Protein AF-C0VGB1-F1 (afdb_monomer)

Radius of gyration: 18.54 Å; Cα contacts (8 Å, |Δi|>4): 291; chains: 1; bounding box: 52×33×52 Å

Nearest PDB structures (foldseek):
  7cyg-assembly2_B  TM=8.388E-01  e=1.982E-08  Yersinia frederiksenii
  3zuy-assembly1_A  TM=8.859E-01  e=5.786E-08  Neisseria meningitidis
  6lgv-assembly1_A  TM=8.644E-01  e=5.292E-08  Yersinia frederiksenii
  8xcd-assembly1_A  TM=6.226E-01  e=3.365E-06  Macaca fascicularis
  7pqg-assembly1_A  TM=7.691E-01  e=1.497E-04  Homo sapiens

Sequence (264 aa):
MEGMLHWKMHALVFAFTFLIFPVLGLMAKPVLEPLLGQQLYWGFLFMCFLPSTVQSSIAFTSMAKGNVAGAVCSASFSNIIGMFITPILVSFFILGQSQHGFDPTKSIIQITLLLLVPFILGQILRPYIFPYMVKVPSIVKAFDQGSILMVVYGAFSSAVVAGLWQQVSGITLLYLIIACSVLLTIVMLLAFYVPKWFGFNRADQVTIFFCSSKKTLASGVPMAQILFIGQPLGMIVLPIMIFHQIQLMVCGVIANRWSKSTQE

Secondary structure (DSSP, 8-state):
-GGGTTHHHHHHHHHIIIIIHHHHHHHTHHHHHHHH-HHHHHHHHHHHHS---SHHHHHHHHHTT--HHHHHHHHHHHHHHHHHHHHHHHHHHTGGGS-S---HHHHHHHHIIIIIHHHHHHHHHHHHHHHHHTT-HHHHHHHHHHHHHHHHHHHHHHHHHTTHHHHS-HHHHHHHHHHHHHHHHHHHHHHHHHHHHTT--HHHHHHHHHHHT---HHHHHHHHHHHTTTS-HHHHHHHHHHHHHHHHHHHHHHHHHHHHTT--

Structure (mmCIF, N/CA/C/O backbone):
data_AF-C0VGB1-F1
#
_entry.id   AF-C0VGB1-F1
#
loop_
_atom_site.group_PDB
_atom_site.id
_atom_site.type_symbol
_atom_site.label_atom_id
_atom_site.label_alt_id
_atom_site.label_comp_id
_atom_site.label_asym_id
_atom_site.label_entity_id
_atom_site.label_seq_id
_atom_site.pdbx_PDB_ins_code
_atom_site.Cartn_x
_atom_site.Cartn_y
_atom_site.Cartn_z
_atom_site.occupancy
_atom_site.B_iso_or_equiv
_atom_site.auth_seq_id
_atom_site.auth_comp_id
_atom_site.auth_asym_id
_atom_site.auth_atom_id
_atom_site.pdbx_PDB_model_num
ATOM 1 N N . MET A 1 1 ? -5.860 -7.856 24.951 1.00 36.25 1 MET A N 1
ATOM 2 C CA . MET A 1 1 ? -6.110 -9.112 24.205 1.00 36.25 1 MET A CA 1
ATOM 3 C C . MET A 1 1 ? -7.237 -8.993 23.167 1.00 36.25 1 MET A C 1
ATOM 5 O O . MET A 1 1 ? -7.494 -9.963 22.473 1.00 36.25 1 MET A O 1
ATOM 9 N N . GLU A 1 2 ? -7.836 -7.814 22.954 1.00 43.56 2 GLU A N 1
ATOM 10 C CA . GLU A 1 2 ? -8.921 -7.603 21.970 1.00 43.56 2 GLU A CA 1
ATOM 11 C C . GLU A 1 2 ? -8.457 -7.554 20.499 1.00 43.56 2 GLU A C 1
ATOM 13 O O . GLU A 1 2 ? -9.222 -7.873 19.596 1.00 43.56 2 GLU A O 1
ATOM 18 N N . GLY A 1 3 ? -7.182 -7.246 20.229 1.00 43.53 3 GLY A N 1
ATOM 19 C CA . GLY A 1 3 ? -6.643 -7.192 18.860 1.00 43.53 3 GLY A CA 1
ATOM 20 C C . GLY A 1 3 ? -6.457 -8.555 18.176 1.00 43.53 3 GLY A C 1
ATOM 21 O O . GLY A 1 3 ? -6.461 -8.621 16.954 1.00 43.53 3 GLY A O 1
ATOM 22 N N . MET A 1 4 ? -6.336 -9.655 18.932 1.00 46.28 4 MET A N 1
ATOM 23 C CA . MET A 1 4 ? -6.268 -11.012 18.357 1.00 46.28 4 MET A CA 1
ATOM 24 C C . MET A 1 4 ? -7.659 -11.624 18.108 1.00 46.28 4 MET A C 1
ATOM 26 O O . MET A 1 4 ? -7.775 -12.613 17.387 1.00 46.28 4 MET A O 1
ATOM 30 N N . LEU A 1 5 ? -8.722 -11.032 18.669 1.00 52.75 5 LEU A N 1
ATOM 31 C CA . LEU A 1 5 ? -10.097 -11.544 18.583 1.00 52.75 5 LEU A CA 1
ATOM 32 C C . LEU A 1 5 ? -10.738 -11.348 17.194 1.00 52.75 5 LEU A C 1
ATOM 34 O O . LEU A 1 5 ? -11.677 -12.061 16.855 1.00 52.75 5 LEU A O 1
ATOM 38 N N . HIS A 1 6 ? -10.180 -10.480 16.340 1.00 67.94 6 HIS A N 1
ATOM 39 C CA . HIS A 1 6 ? -10.657 -10.24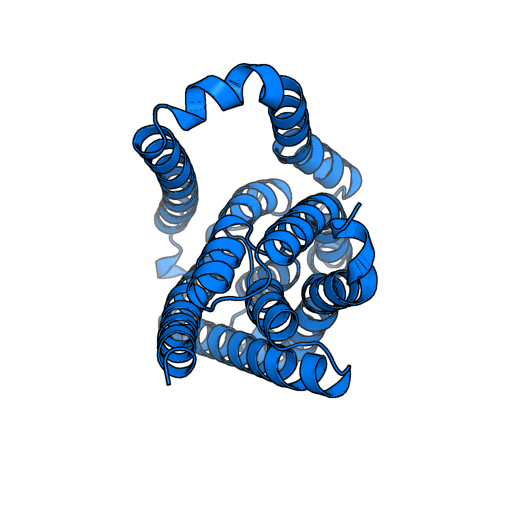5 14.968 1.00 67.94 6 HIS A CA 1
ATOM 40 C C . HIS A 1 6 ? -9.686 -10.784 13.904 1.00 67.94 6 HIS A C 1
ATOM 42 O O . HIS A 1 6 ? -9.522 -10.195 12.835 1.00 67.94 6 HIS A O 1
ATOM 48 N N . TRP A 1 7 ? -9.043 -11.929 14.158 1.00 80.19 7 TRP A N 1
ATOM 49 C CA . TRP A 1 7 ? -8.110 -12.554 13.208 1.00 80.19 7 TRP A CA 1
ATOM 50 C C . TRP A 1 7 ? -8.713 -12.749 11.805 1.00 80.19 7 TRP A C 1
ATOM 52 O O . TRP A 1 7 ? -8.004 -12.583 10.818 1.00 80.19 7 TRP A O 1
ATOM 62 N N . LYS A 1 8 ? -10.026 -13.007 11.699 1.00 85.81 8 LYS A N 1
ATOM 63 C CA . LYS A 1 8 ? -10.742 -13.102 10.413 1.00 85.81 8 LYS A CA 1
ATOM 64 C C . LYS A 1 8 ? -10.719 -11.785 9.633 1.00 85.81 8 LYS A C 1
ATOM 66 O O . LYS A 1 8 ? -10.529 -11.791 8.422 1.00 85.81 8 LYS A O 1
ATOM 71 N N . MET A 1 9 ? -10.890 -10.658 10.327 1.00 88.69 9 MET A N 1
ATOM 72 C CA . MET A 1 9 ? -10.838 -9.321 9.730 1.00 88.69 9 MET A CA 1
ATOM 73 C C . MET A 1 9 ? -9.422 -9.027 9.227 1.00 88.69 9 MET A C 1
ATOM 75 O O . MET A 1 9 ? -9.242 -8.616 8.083 1.00 88.69 9 MET A O 1
ATOM 79 N N . HIS A 1 10 ? -8.416 -9.293 10.066 1.00 89.12 10 HIS A N 1
ATOM 80 C CA . HIS A 1 10 ? -7.013 -9.130 9.696 1.00 89.12 10 HIS A CA 1
ATOM 81 C C . HIS A 1 10 ? -6.657 -10.002 8.492 1.00 89.12 10 HIS A C 1
ATOM 83 O O . HIS A 1 10 ? -6.158 -9.479 7.501 1.00 89.12 10 HIS A O 1
ATOM 89 N N . ALA A 1 11 ? -6.979 -11.297 8.536 1.00 90.38 11 ALA A N 1
ATOM 90 C CA . ALA A 1 11 ? -6.738 -12.238 7.447 1.00 90.38 11 ALA A CA 1
ATOM 91 C C . ALA A 1 11 ? -7.378 -11.774 6.133 1.00 90.38 11 ALA A C 1
ATOM 93 O O . ALA A 1 11 ? -6.747 -11.866 5.082 1.00 90.38 11 ALA A O 1
ATOM 94 N N . LEU A 1 12 ? -8.588 -11.209 6.188 1.00 92.56 12 LEU A N 1
ATOM 95 C CA . LEU A 1 12 ? -9.240 -10.669 5.003 1.00 92.56 12 LEU A CA 1
ATOM 96 C C . LEU A 1 12 ? -8.483 -9.456 4.448 1.00 92.56 12 LEU A C 1
ATOM 98 O O . LEU A 1 12 ? -8.148 -9.446 3.269 1.00 92.56 12 LEU A O 1
ATOM 102 N N . VAL A 1 13 ? -8.127 -8.476 5.286 1.00 92.69 13 VAL A N 1
ATOM 103 C CA . VAL A 1 13 ? -7.305 -7.319 4.869 1.00 92.69 13 VAL A CA 1
ATOM 104 C C . VAL A 1 13 ? -5.965 -7.768 4.268 1.00 92.69 13 VAL A C 1
ATOM 106 O O . VAL A 1 13 ? -5.500 -7.217 3.265 1.00 92.69 13 VAL A O 1
ATOM 109 N N . PHE A 1 14 ? -5.352 -8.798 4.852 1.00 92.69 14 PHE A N 1
ATOM 110 C CA . PHE A 1 14 ? -4.129 -9.418 4.350 1.00 92.69 14 PHE A CA 1
ATOM 111 C C . PHE A 1 14 ? -4.318 -10.056 2.977 1.00 92.69 14 PHE A C 1
ATOM 113 O O . PHE A 1 14 ? -3.520 -9.794 2.077 1.00 92.69 14 PHE A O 1
ATOM 120 N N . ALA A 1 15 ? -5.388 -10.830 2.794 1.00 94.31 15 ALA A N 1
ATOM 121 C CA . ALA A 1 15 ? -5.740 -11.422 1.510 1.00 94.31 15 ALA A CA 1
ATOM 122 C C . ALA A 1 15 ? -5.982 -10.338 0.454 1.00 94.31 15 ALA A C 1
ATOM 124 O O . ALA A 1 15 ? -5.482 -10.439 -0.660 1.00 94.31 15 ALA A O 1
ATOM 125 N N . PHE A 1 16 ? -6.654 -9.240 0.800 1.00 94.50 16 PHE A N 1
ATOM 126 C CA . PHE A 1 16 ? -6.775 -8.111 -0.118 1.00 94.50 16 PHE A CA 1
ATOM 127 C C . PHE A 1 16 ? -5.407 -7.563 -0.532 1.00 94.50 16 PHE A C 1
ATOM 129 O O . PHE A 1 16 ? -5.125 -7.415 -1.721 1.00 94.50 16 PHE A O 1
ATOM 136 N N . THR A 1 17 ? -4.538 -7.313 0.448 1.00 93.75 17 THR A N 1
ATOM 137 C CA . THR A 1 17 ? -3.256 -6.636 0.229 1.00 93.75 17 THR A CA 1
ATOM 138 C C . THR A 1 17 ? -2.245 -7.484 -0.544 1.00 93.75 17 THR A C 1
ATOM 140 O O . THR A 1 17 ? -1.608 -6.946 -1.446 1.00 93.75 17 THR A O 1
ATOM 143 N N . PHE A 1 18 ? -2.099 -8.770 -0.209 1.00 93.38 18 PHE A N 1
ATOM 144 C CA . PHE A 1 18 ? -1.043 -9.648 -0.739 1.00 93.38 18 PHE A CA 1
ATOM 145 C C . PHE A 1 18 ? -1.547 -10.813 -1.596 1.00 93.38 18 PHE A C 1
ATOM 147 O O . PHE A 1 18 ? -0.732 -11.596 -2.073 1.00 93.38 18 PHE A O 1
ATOM 154 N N . LEU A 1 19 ? -2.857 -10.930 -1.826 1.00 94.44 19 LEU A N 1
ATOM 155 C CA . LEU A 1 19 ? -3.408 -11.894 -2.781 1.00 94.44 19 LEU A CA 1
ATOM 156 C C . LEU A 1 19 ? -4.224 -11.188 -3.864 1.00 94.44 19 LEU A C 1
ATOM 158 O O . LEU A 1 19 ? -3.844 -11.234 -5.027 1.00 94.44 19 LEU A O 1
ATOM 162 N N . ILE A 1 20 ? -5.294 -10.477 -3.501 1.00 95.75 20 ILE A N 1
ATOM 163 C CA . ILE A 1 20 ? -6.215 -9.869 -4.475 1.00 95.75 20 ILE A CA 1
ATOM 164 C C . ILE A 1 20 ? -5.503 -8.802 -5.308 1.00 95.75 20 ILE A C 1
ATOM 166 O O . ILE A 1 20 ? -5.549 -8.868 -6.531 1.00 95.75 20 ILE A O 1
ATOM 170 N N . PHE A 1 21 ? -4.809 -7.848 -4.681 1.00 95.81 21 PHE A N 1
ATOM 171 C CA . PHE A 1 21 ? -4.052 -6.836 -5.424 1.00 95.81 21 PHE A CA 1
ATOM 172 C C . PHE A 1 21 ? -2.993 -7.449 -6.358 1.00 95.81 21 PHE A C 1
ATOM 174 O O . PHE A 1 21 ? -3.019 -7.123 -7.545 1.00 95.81 21 PHE A O 1
ATOM 181 N N . PRO A 1 22 ? -2.088 -8.331 -5.884 1.00 95.56 22 PRO A N 1
ATOM 182 C CA . PRO A 1 22 ? -1.131 -9.013 -6.753 1.00 95.56 22 PRO A CA 1
ATOM 183 C C . PRO A 1 22 ? -1.782 -9.775 -7.909 1.00 95.56 22 PRO A C 1
ATOM 185 O O . PRO A 1 22 ? -1.351 -9.622 -9.047 1.00 95.56 22 PRO A O 1
ATOM 188 N N . VAL A 1 23 ? -2.839 -10.548 -7.642 1.00 96.38 23 VAL A N 1
ATOM 189 C CA . VAL A 1 23 ? -3.552 -11.319 -8.671 1.00 96.38 23 VAL A CA 1
ATOM 190 C C . VAL A 1 23 ? -4.171 -10.391 -9.711 1.00 96.38 23 VAL A C 1
ATOM 192 O O . VAL A 1 23 ? -3.969 -10.611 -10.900 1.00 96.38 23 VAL A O 1
ATOM 195 N N . LEU A 1 24 ? -4.852 -9.319 -9.294 1.00 95.81 24 LEU A N 1
ATOM 196 C CA . LEU A 1 24 ? -5.411 -8.332 -10.222 1.00 95.81 24 LEU A CA 1
ATOM 197 C C . LEU A 1 24 ? -4.318 -7.653 -11.057 1.00 95.81 24 LEU A C 1
ATOM 199 O O . LEU A 1 24 ? -4.493 -7.482 -12.261 1.00 95.81 24 LEU A O 1
ATOM 203 N N . GLY A 1 25 ? -3.180 -7.314 -10.445 1.00 95.06 25 GLY A N 1
ATOM 204 C CA . GLY A 1 25 ? -2.029 -6.752 -11.149 1.00 95.06 25 GLY A CA 1
ATOM 205 C C . GLY A 1 25 ? -1.471 -7.696 -12.215 1.00 95.06 25 GLY A C 1
ATOM 206 O O . GLY A 1 25 ? -1.258 -7.282 -13.352 1.00 95.06 25 GLY A O 1
ATOM 207 N N . LEU A 1 26 ? -1.3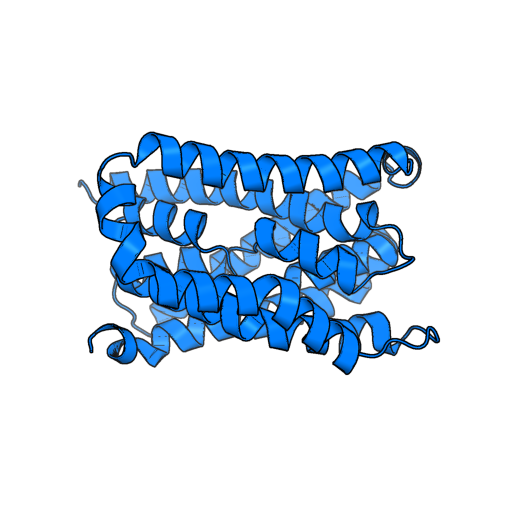02 -8.978 -11.877 1.00 94.56 26 LEU A N 1
ATOM 208 C CA . LEU A 1 26 ? -0.820 -10.009 -12.800 1.00 94.56 26 LEU A CA 1
ATOM 209 C C . LEU A 1 26 ? -1.825 -10.309 -13.919 1.00 94.56 26 LEU A C 1
ATOM 211 O O . LEU A 1 26 ? -1.432 -10.445 -15.074 1.00 94.56 26 LEU A O 1
ATOM 215 N N . MET A 1 27 ? -3.121 -10.372 -13.603 1.00 95.06 27 MET A N 1
ATOM 216 C CA . MET A 1 27 ? -4.184 -10.567 -14.597 1.00 95.06 27 MET A CA 1
ATOM 217 C C . MET A 1 27 ? -4.309 -9.382 -15.557 1.00 95.06 27 MET A C 1
ATOM 219 O O . MET A 1 27 ? -4.761 -9.557 -16.686 1.00 95.06 27 MET A O 1
ATOM 223 N N . ALA A 1 28 ? -3.892 -8.187 -15.136 1.00 93.44 28 ALA A N 1
ATOM 224 C CA . ALA A 1 28 ? -3.895 -6.998 -15.975 1.00 93.44 28 ALA A CA 1
ATOM 225 C C . ALA A 1 28 ? -2.711 -6.943 -16.962 1.00 93.44 28 ALA A C 1
ATOM 227 O O . ALA A 1 28 ? -2.759 -6.143 -17.897 1.00 93.44 28 ALA A O 1
ATOM 228 N N . LYS A 1 29 ? -1.690 -7.806 -16.816 1.00 92.94 29 LYS A N 1
ATOM 229 C CA . LYS A 1 29 ? -0.505 -7.885 -17.696 1.00 92.94 29 LYS A CA 1
ATOM 230 C C . LYS A 1 29 ? -0.808 -7.809 -19.201 1.00 92.94 29 LYS A C 1
ATOM 232 O O . LYS A 1 29 ? -0.271 -6.906 -19.838 1.00 92.94 29 LYS A O 1
ATOM 237 N N . PRO A 1 30 ? -1.660 -8.676 -19.790 1.00 92.75 30 PRO A N 1
ATOM 238 C CA . PRO A 1 30 ? -1.874 -8.703 -21.241 1.00 92.75 30 PRO A CA 1
ATOM 239 C C . PRO A 1 30 ? -2.466 -7.404 -21.800 1.00 92.75 30 PRO A C 1
ATOM 241 O O . PRO A 1 30 ? -2.332 -7.142 -22.990 1.00 92.75 30 PRO A O 1
ATOM 244 N N . VAL A 1 31 ? -3.115 -6.596 -20.958 1.00 93.94 31 VAL A N 1
ATOM 245 C CA . VAL A 1 31 ? -3.723 -5.323 -21.358 1.00 93.94 31 VAL A CA 1
ATOM 246 C C . VAL A 1 31 ? -2.798 -4.153 -21.034 1.00 93.94 31 VAL A C 1
ATOM 248 O O . VAL A 1 31 ? -2.599 -3.275 -21.865 1.00 93.94 31 VAL A O 1
ATOM 251 N N . LEU A 1 32 ? -2.216 -4.126 -19.834 1.00 93.19 32 LEU A N 1
ATOM 252 C CA . LEU A 1 32 ? -1.446 -2.982 -19.353 1.00 93.19 32 LEU A CA 1
ATOM 253 C C . LEU A 1 32 ? -0.017 -2.938 -19.884 1.00 93.19 32 LEU A C 1
ATOM 255 O O . LEU A 1 32 ? 0.487 -1.844 -20.109 1.00 93.19 32 LEU A O 1
ATOM 259 N N . GLU A 1 33 ? 0.639 -4.078 -20.100 1.00 92.50 33 GLU A N 1
ATOM 260 C CA . GLU A 1 33 ? 2.016 -4.090 -20.604 1.00 92.50 33 GLU A CA 1
ATOM 261 C C . GLU A 1 33 ? 2.124 -3.487 -22.020 1.00 92.50 33 GLU A C 1
ATOM 263 O O . GLU A 1 33 ? 2.977 -2.617 -22.208 1.00 92.50 33 GLU A O 1
ATOM 268 N N . PRO A 1 34 ? 1.234 -3.803 -22.987 1.00 92.56 34 PRO A N 1
ATOM 269 C CA . PRO A 1 34 ? 1.229 -3.131 -24.290 1.00 92.56 34 PRO A CA 1
ATOM 270 C C . PRO A 1 34 ? 0.845 -1.644 -24.235 1.00 92.56 34 PRO A C 1
ATOM 272 O O . PRO A 1 34 ? 1.325 -0.862 -25.050 1.00 92.56 34 PRO A O 1
ATOM 275 N N . LEU A 1 35 ? -0.022 -1.241 -23.296 1.00 91.69 35 LEU A N 1
ATOM 276 C CA . LEU A 1 35 ? -0.512 0.143 -23.189 1.00 91.69 35 LEU A CA 1
ATOM 277 C C . LEU A 1 35 ? 0.465 1.079 -22.467 1.00 91.69 35 LEU A C 1
ATOM 279 O O . LEU A 1 35 ? 0.567 2.258 -22.811 1.00 91.69 35 LEU A O 1
ATOM 283 N N . LEU A 1 36 ? 1.134 0.574 -21.430 1.00 91.44 36 LEU A N 1
ATOM 284 C CA . LEU A 1 36 ? 2.000 1.355 -20.547 1.00 91.44 36 LEU A CA 1
ATOM 285 C C . LEU A 1 36 ? 3.486 1.175 -20.863 1.00 91.44 36 LEU A C 1
ATOM 287 O O . LEU A 1 36 ? 4.297 2.016 -20.485 1.00 91.44 36 LEU A O 1
ATOM 291 N N . GLY A 1 37 ? 3.849 0.087 -21.538 1.00 91.19 37 GLY A N 1
ATOM 292 C CA . GLY A 1 37 ? 5.227 -0.367 -21.634 1.00 91.19 37 GLY A CA 1
ATOM 293 C C . GLY A 1 37 ? 5.679 -1.106 -20.372 1.00 91.19 37 GLY A C 1
ATOM 294 O O . GLY A 1 37 ? 5.111 -0.979 -19.282 1.00 91.19 37 GLY A O 1
ATOM 295 N N . GLN A 1 38 ? 6.745 -1.891 -20.523 1.00 89.56 38 GLN A N 1
ATOM 296 C CA . GLN A 1 38 ? 7.210 -2.835 -19.506 1.00 89.56 38 GLN A CA 1
ATOM 297 C C . GLN A 1 38 ? 7.578 -2.161 -18.174 1.00 89.56 38 GLN A C 1
ATOM 299 O O . GLN A 1 38 ? 7.189 -2.636 -17.111 1.00 89.56 38 GLN A O 1
ATOM 304 N N . GLN A 1 39 ? 8.286 -1.030 -18.215 1.00 88.69 39 GLN A N 1
ATOM 305 C CA . GLN A 1 39 ? 8.789 -0.348 -17.015 1.00 88.69 39 GLN A CA 1
ATOM 306 C C . GLN A 1 39 ? 7.661 0.264 -16.170 1.00 88.69 39 GLN A C 1
ATOM 308 O O . GLN A 1 39 ? 7.655 0.120 -14.948 1.00 88.69 39 GLN A O 1
ATOM 313 N N . LEU A 1 40 ? 6.669 0.899 -16.802 1.00 91.94 40 LEU A N 1
ATOM 314 C CA . LEU A 1 40 ? 5.494 1.414 -16.091 1.00 91.94 40 LEU A CA 1
ATOM 315 C C . LEU A 1 40 ? 4.590 0.283 -15.597 1.00 91.94 40 LEU A C 1
ATOM 317 O O . LEU A 1 40 ? 4.040 0.382 -14.499 1.00 91.94 40 LEU A O 1
ATOM 321 N N . TYR A 1 41 ? 4.472 -0.811 -16.356 1.00 94.25 41 TYR A N 1
ATOM 322 C CA . TYR A 1 41 ? 3.784 -2.010 -15.884 1.00 94.25 41 TYR A CA 1
ATOM 323 C C . TYR A 1 41 ? 4.475 -2.614 -14.649 1.00 94.25 41 TYR A C 1
ATOM 325 O O . TYR A 1 41 ? 3.795 -2.979 -13.692 1.00 94.25 41 TYR A O 1
ATOM 333 N N . TRP A 1 42 ? 5.810 -2.645 -14.596 1.00 93.06 42 TRP A N 1
ATOM 334 C CA . TRP A 1 42 ? 6.542 -3.050 -13.390 1.00 93.06 42 TRP A CA 1
ATOM 335 C C . TRP A 1 42 ? 6.250 -2.136 -12.204 1.00 93.06 42 TRP A C 1
ATOM 337 O O . TRP A 1 42 ? 6.030 -2.639 -11.105 1.00 93.06 42 TRP A O 1
ATOM 347 N N . GLY A 1 43 ? 6.174 -0.819 -12.414 1.00 94.06 43 GLY A N 1
ATOM 348 C CA . GLY A 1 43 ? 5.738 0.119 -11.377 1.00 94.06 43 GLY A CA 1
ATOM 349 C C . GLY A 1 43 ? 4.305 -0.144 -10.898 1.00 94.06 43 GLY A C 1
ATOM 350 O O . GLY A 1 43 ? 4.025 -0.120 -9.698 1.00 94.06 43 GLY A O 1
ATOM 351 N N . PHE A 1 44 ? 3.392 -0.460 -11.820 1.00 96.06 44 PHE A N 1
ATOM 352 C CA . PHE A 1 44 ? 2.003 -0.800 -11.506 1.00 96.06 44 PHE A CA 1
ATOM 353 C C . PHE A 1 44 ? 1.909 -2.104 -10.704 1.00 96.06 44 PHE A C 1
ATOM 355 O O . PHE A 1 44 ? 1.179 -2.192 -9.714 1.00 96.06 44 PHE A O 1
ATOM 362 N N . LEU A 1 45 ? 2.685 -3.116 -11.085 1.00 95.06 45 LEU A N 1
ATOM 363 C CA . LEU A 1 45 ? 2.725 -4.392 -10.385 1.00 95.06 45 LEU A CA 1
ATOM 364 C C . LEU A 1 45 ? 3.407 -4.262 -9.013 1.00 95.06 45 LEU A C 1
ATOM 366 O O . LEU A 1 45 ? 2.898 -4.779 -8.021 1.00 95.06 45 LEU A O 1
ATOM 370 N N . PHE A 1 46 ? 4.491 -3.488 -8.925 1.00 95.12 46 PHE A N 1
ATOM 371 C CA . PHE A 1 46 ? 5.145 -3.139 -7.665 1.00 95.12 46 PHE A CA 1
ATOM 372 C C . PHE A 1 46 ? 4.167 -2.469 -6.696 1.00 95.12 46 PHE A C 1
ATOM 374 O O . PHE A 1 46 ? 4.042 -2.897 -5.550 1.00 95.12 46 PHE A O 1
ATOM 381 N N . MET A 1 47 ? 3.395 -1.489 -7.170 1.00 95.81 47 MET A N 1
ATOM 382 C CA . MET A 1 47 ? 2.321 -0.863 -6.398 1.00 95.81 47 MET A CA 1
ATOM 383 C C . MET A 1 47 ? 1.309 -1.892 -5.865 1.00 95.81 47 MET A C 1
ATOM 385 O O . MET A 1 47 ? 0.874 -1.791 -4.715 1.00 95.81 47 MET A O 1
ATOM 389 N N . CYS A 1 48 ? 0.953 -2.905 -6.660 1.00 96.50 48 CYS A N 1
ATOM 390 C CA . CYS A 1 48 ? 0.062 -3.983 -6.226 1.00 96.50 48 CYS A CA 1
ATOM 391 C C . CYS A 1 48 ? 0.678 -4.858 -5.121 1.00 96.50 48 CYS A C 1
ATOM 393 O O . CYS A 1 48 ? -0.057 -5.402 -4.297 1.00 96.50 48 CYS A O 1
ATOM 395 N N . PHE A 1 49 ? 2.005 -4.970 -5.060 1.00 94.81 49 PHE A N 1
ATOM 396 C CA . PHE A 1 49 ? 2.714 -5.779 -4.064 1.00 94.81 49 PHE A CA 1
ATOM 397 C C . PHE A 1 49 ? 2.963 -5.041 -2.746 1.00 94.81 49 PHE A C 1
ATOM 399 O O . PHE A 1 49 ? 3.177 -5.686 -1.722 1.00 94.81 49 PHE A O 1
ATOM 406 N N . LEU A 1 50 ? 2.887 -3.708 -2.752 1.00 94.88 50 LEU A N 1
ATOM 407 C CA . LEU A 1 50 ? 3.118 -2.894 -1.562 1.00 94.88 50 LEU A CA 1
ATOM 408 C C . LEU A 1 50 ? 2.104 -3.171 -0.437 1.00 94.88 50 LEU A C 1
ATOM 410 O O . LEU A 1 50 ? 0.946 -3.511 -0.704 1.00 94.88 50 LEU A O 1
ATOM 414 N N . PRO A 1 51 ? 2.496 -2.964 0.832 1.00 94.19 51 PRO A N 1
ATOM 415 C CA . PRO A 1 51 ? 1.569 -3.041 1.952 1.00 94.19 51 PRO A CA 1
ATOM 416 C C . PRO A 1 51 ? 0.568 -1.872 1.983 1.00 94.19 51 PRO A C 1
ATOM 418 O O . PRO A 1 51 ? 0.601 -0.951 1.161 1.00 94.19 51 PRO A O 1
ATOM 421 N N . SER A 1 52 ? -0.348 -1.902 2.952 1.00 91.94 52 SER A N 1
ATOM 422 C CA . SER A 1 52 ? -1.332 -0.831 3.163 1.00 91.94 52 SER A CA 1
ATOM 423 C C . SER A 1 52 ? -0.739 0.387 3.888 1.00 91.94 52 SER A C 1
ATOM 425 O O . SER A 1 52 ? 0.337 0.321 4.473 1.00 91.94 52 SER A O 1
ATOM 427 N N . THR A 1 53 ? -1.427 1.531 3.884 1.00 89.00 53 THR A N 1
ATOM 428 C CA . THR A 1 53 ? -1.025 2.720 4.665 1.00 89.00 53 THR A CA 1
ATOM 429 C C . THR A 1 53 ? -1.507 2.629 6.109 1.00 89.00 53 THR A C 1
ATOM 431 O O . THR A 1 53 ? -2.665 2.282 6.336 1.00 89.00 53 THR A O 1
ATOM 434 N N . VAL A 1 54 ? -0.692 3.053 7.076 1.00 87.25 54 VAL A N 1
ATOM 435 C CA . VAL A 1 54 ? -1.114 3.146 8.486 1.00 87.25 54 VAL A CA 1
ATOM 436 C C . VAL A 1 54 ? -1.972 4.392 8.722 1.00 87.25 54 VAL A C 1
ATOM 438 O O . VAL A 1 54 ? -3.153 4.282 9.049 1.00 87.25 54 VAL A O 1
ATOM 441 N N . GLN A 1 55 ? -1.416 5.581 8.478 1.00 86.81 55 GLN A N 1
ATOM 442 C CA . GLN A 1 55 ? -2.042 6.854 8.851 1.00 86.81 55 GLN A CA 1
ATOM 443 C C . GLN A 1 55 ? -3.388 7.092 8.150 1.00 86.81 55 GLN A C 1
ATOM 445 O O . GLN A 1 55 ? -4.398 7.328 8.814 1.00 86.81 55 GLN A O 1
ATOM 450 N N . SER A 1 56 ? -3.442 6.971 6.820 1.00 88.94 56 SER A N 1
ATOM 451 C CA . SER A 1 56 ? -4.676 7.207 6.060 1.00 88.94 56 SER A CA 1
ATOM 452 C C . SER A 1 56 ? -5.758 6.164 6.356 1.00 88.94 56 SER A C 1
ATOM 454 O O . SER A 1 56 ? -6.940 6.500 6.366 1.00 88.94 56 SER A O 1
ATOM 456 N N . SER A 1 57 ? -5.391 4.904 6.617 1.00 90.94 57 SER A N 1
ATOM 457 C CA . SER A 1 57 ? -6.362 3.870 7.004 1.00 90.94 57 SER A CA 1
ATOM 458 C C . SER A 1 57 ? -7.014 4.198 8.342 1.00 90.94 57 SER A C 1
ATOM 460 O O . SER A 1 57 ? -8.237 4.157 8.443 1.00 90.94 57 SER A O 1
ATOM 462 N N . ILE A 1 58 ? -6.220 4.589 9.342 1.00 91.62 58 ILE A N 1
ATOM 463 C CA . ILE A 1 58 ? -6.713 4.974 10.670 1.00 91.62 58 ILE A CA 1
ATOM 464 C C . ILE A 1 58 ? -7.590 6.227 10.575 1.00 91.62 58 ILE A C 1
ATOM 466 O O . ILE A 1 58 ? -8.691 6.243 11.121 1.00 91.62 58 ILE A O 1
ATOM 470 N N . ALA A 1 59 ? -7.138 7.252 9.847 1.00 91.06 59 ALA A N 1
ATOM 471 C CA . ALA A 1 59 ? -7.852 8.520 9.723 1.00 91.06 59 ALA A CA 1
ATOM 472 C C . ALA A 1 59 ? -9.240 8.351 9.082 1.00 91.06 59 ALA A C 1
ATOM 474 O O . ALA A 1 59 ? -10.235 8.801 9.648 1.00 91.06 59 ALA A O 1
ATOM 475 N N . PHE A 1 60 ? -9.335 7.660 7.938 1.00 92.44 60 PHE A N 1
ATOM 476 C CA . PHE A 1 60 ? -10.627 7.453 7.274 1.00 92.44 60 PHE A CA 1
ATOM 477 C C . PHE A 1 60 ? -11.526 6.466 8.019 1.00 92.44 60 PHE A C 1
ATOM 479 O O . PHE A 1 60 ? -12.735 6.681 8.065 1.00 92.44 60 PHE A O 1
ATOM 486 N N . THR A 1 61 ? -10.955 5.435 8.653 1.00 93.38 61 THR A N 1
ATOM 487 C CA . THR A 1 61 ? -11.730 4.521 9.506 1.00 93.38 61 THR A CA 1
ATOM 488 C C . THR A 1 61 ? -12.336 5.268 10.688 1.00 93.38 61 THR A C 1
ATOM 490 O O . THR A 1 61 ? -13.522 5.115 10.955 1.00 93.38 61 THR A O 1
ATOM 493 N N . SER A 1 62 ? -11.553 6.118 11.359 1.00 91.00 62 SER A N 1
ATOM 494 C CA . SER A 1 62 ? -12.033 6.955 12.463 1.00 91.00 62 SER A CA 1
ATOM 495 C C . SER A 1 62 ? -13.138 7.911 12.006 1.00 91.00 62 SER A C 1
ATOM 497 O O . SER A 1 62 ? -14.211 7.952 12.604 1.00 91.00 62 SER A O 1
ATOM 499 N N . MET A 1 63 ? -12.936 8.602 10.877 1.00 91.38 63 MET A N 1
ATOM 500 C CA . MET A 1 63 ? -13.934 9.525 10.325 1.00 91.38 63 MET A CA 1
ATOM 501 C C . MET A 1 63 ? -15.252 8.827 9.961 1.00 91.38 63 MET A C 1
ATOM 503 O O . MET A 1 63 ? -16.322 9.399 10.153 1.00 91.38 63 MET A O 1
ATOM 507 N N . ALA A 1 64 ? -15.183 7.589 9.473 1.00 91.06 64 ALA A N 1
ATOM 508 C CA . ALA A 1 64 ? -16.344 6.772 9.134 1.00 91.06 64 ALA A CA 1
ATOM 509 C C . ALA A 1 64 ? -16.869 5.914 10.304 1.00 91.06 64 ALA A C 1
ATOM 511 O O . ALA A 1 64 ? -17.669 5.009 10.071 1.00 91.06 64 ALA A O 1
ATOM 512 N N . LYS A 1 65 ? -16.427 6.177 11.546 1.00 88.69 65 LYS A N 1
ATOM 513 C CA . LYS A 1 65 ? -16.847 5.475 12.775 1.00 88.69 65 LYS A CA 1
ATOM 514 C C . LYS A 1 65 ? -16.634 3.947 12.734 1.00 88.69 65 LYS A C 1
ATOM 516 O O . LYS A 1 65 ? -17.430 3.182 13.273 1.00 88.69 65 LYS A O 1
ATOM 521 N N . GLY A 1 66 ? -15.570 3.493 12.072 1.00 89.62 66 GLY A N 1
ATOM 522 C CA . GLY A 1 66 ? -15.173 2.085 12.028 1.00 89.62 66 GLY A CA 1
ATOM 523 C C . GLY A 1 66 ? -14.353 1.637 13.242 1.00 89.62 66 GLY A C 1
ATOM 524 O O . GLY A 1 66 ? -14.050 2.415 14.148 1.00 89.62 66 GLY A O 1
ATOM 525 N N . ASN A 1 67 ? -13.935 0.372 13.240 1.00 91.94 67 ASN A N 1
ATOM 526 C CA . ASN A 1 67 ? -13.068 -0.197 14.271 1.00 91.94 67 ASN A CA 1
ATOM 527 C C . ASN A 1 67 ? -11.620 0.315 14.118 1.00 91.94 67 ASN A C 1
ATOM 529 O O . ASN A 1 67 ? -10.803 -0.265 13.393 1.00 91.94 67 ASN A O 1
ATOM 533 N N . VAL A 1 68 ? -11.302 1.420 14.800 1.00 91.44 68 VAL A N 1
ATOM 534 C CA . VAL A 1 68 ? -9.988 2.087 14.738 1.00 91.44 68 VAL A CA 1
ATOM 535 C C . VAL A 1 68 ? -8.869 1.196 15.280 1.00 91.44 68 VAL A C 1
ATOM 537 O O . VAL A 1 68 ? -7.802 1.127 14.673 1.00 91.44 68 VAL A O 1
ATOM 540 N N . ALA A 1 69 ? -9.108 0.467 16.374 1.00 89.44 69 ALA A N 1
ATOM 541 C CA . ALA A 1 69 ? -8.125 -0.459 16.938 1.00 89.44 69 ALA A CA 1
ATOM 542 C C . ALA A 1 69 ? -7.772 -1.569 15.932 1.00 89.44 69 ALA A C 1
ATOM 544 O O . ALA A 1 69 ? -6.596 -1.853 15.687 1.00 89.44 69 ALA A O 1
ATOM 545 N N . GLY A 1 70 ? -8.792 -2.120 15.269 1.00 88.62 70 GLY A N 1
ATOM 546 C CA . GLY A 1 70 ? -8.638 -3.071 14.176 1.00 88.62 70 GLY A CA 1
ATOM 547 C C . GLY A 1 70 ? -7.870 -2.494 12.984 1.00 88.62 70 GLY A C 1
ATOM 548 O O . GLY A 1 70 ? -7.036 -3.193 12.402 1.00 88.62 70 GLY A O 1
ATOM 549 N N . ALA A 1 71 ? -8.082 -1.220 12.643 1.00 90.19 71 ALA A N 1
ATOM 550 C CA . ALA A 1 71 ? -7.357 -0.551 11.562 1.00 90.19 71 ALA A CA 1
ATOM 551 C C . ALA A 1 71 ? -5.865 -0.382 11.880 1.00 90.19 71 ALA A C 1
ATOM 553 O O . ALA A 1 71 ? -5.022 -0.706 11.043 1.00 90.19 71 ALA A O 1
A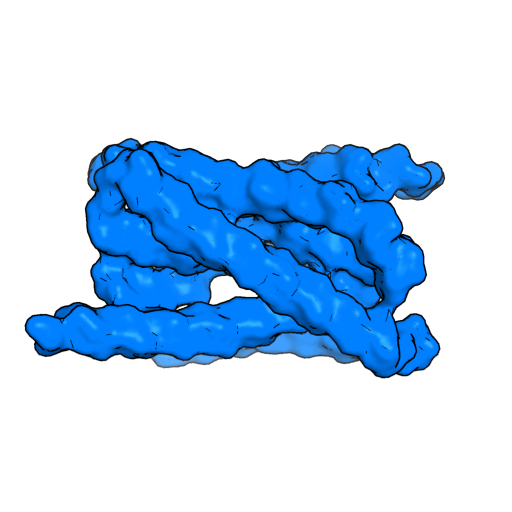TOM 554 N N . VAL A 1 72 ? -5.538 0.071 13.098 1.00 90.62 72 VAL A N 1
ATOM 555 C CA . VAL A 1 72 ? -4.151 0.217 13.578 1.00 90.62 72 VAL A CA 1
ATOM 556 C C . VAL A 1 72 ? -3.428 -1.126 13.510 1.00 90.62 72 VAL A C 1
ATOM 558 O O . VAL A 1 72 ? -2.338 -1.219 12.945 1.00 90.62 72 VAL A O 1
ATOM 561 N N . CYS A 1 73 ? -4.060 -2.166 14.052 1.00 89.88 73 CYS A N 1
ATOM 562 C CA . CYS A 1 73 ? -3.528 -3.520 14.098 1.00 89.88 73 CYS A CA 1
ATOM 563 C C . CYS A 1 73 ? -3.299 -4.077 12.679 1.00 89.88 73 CYS A C 1
ATOM 565 O O . CYS A 1 73 ? -2.173 -4.429 12.325 1.00 89.88 73 CYS A O 1
ATOM 567 N N . SER A 1 74 ? -4.331 -4.049 11.822 1.00 90.31 74 SER A N 1
ATOM 568 C CA . SER A 1 74 ? -4.255 -4.567 10.446 1.00 90.31 74 SER A CA 1
ATOM 569 C C . SER A 1 74 ? -3.189 -3.857 9.620 1.00 90.31 74 SER A C 1
ATOM 571 O O . SER A 1 74 ? -2.394 -4.503 8.942 1.00 90.31 74 SER A O 1
ATOM 573 N N . ALA A 1 75 ? -3.165 -2.522 9.664 1.00 89.88 75 ALA A N 1
ATOM 574 C CA . ALA A 1 75 ? -2.234 -1.745 8.861 1.00 89.88 75 ALA A CA 1
ATOM 575 C C . ALA A 1 75 ? -0.786 -1.923 9.339 1.00 89.88 75 ALA A C 1
ATOM 577 O O . ALA A 1 75 ? 0.116 -2.033 8.509 1.00 89.88 75 ALA A O 1
ATOM 578 N N . SER A 1 76 ? -0.557 -2.004 10.653 1.00 89.75 76 SER A N 1
ATOM 579 C CA . SER A 1 76 ? 0.785 -2.230 11.206 1.00 89.75 76 SER A CA 1
ATOM 580 C C . SER A 1 76 ? 1.307 -3.615 10.838 1.00 89.75 76 SER A C 1
ATOM 582 O O . SER A 1 76 ? 2.406 -3.731 10.298 1.00 89.75 76 SER A O 1
ATOM 584 N N . PHE A 1 77 ? 0.494 -4.657 11.043 1.00 89.75 77 PHE A N 1
ATOM 585 C CA . PHE A 1 77 ? 0.867 -6.011 10.647 1.00 89.75 77 PHE A CA 1
ATOM 586 C C . PHE A 1 77 ? 1.097 -6.107 9.134 1.00 89.75 77 PHE A C 1
ATOM 588 O O . PHE A 1 77 ? 2.080 -6.711 8.711 1.00 89.75 77 PHE A O 1
ATOM 595 N N . SER A 1 78 ? 0.244 -5.478 8.315 1.00 90.88 78 SER A N 1
ATOM 596 C CA . SER A 1 78 ? 0.414 -5.429 6.858 1.00 90.88 78 SER A CA 1
ATOM 597 C C . SER A 1 78 ? 1.757 -4.819 6.462 1.00 90.88 78 SER A C 1
ATOM 599 O O . SER A 1 78 ? 2.441 -5.387 5.619 1.00 90.88 78 SER A O 1
ATOM 601 N N . ASN A 1 79 ? 2.183 -3.723 7.098 1.00 90.44 79 ASN A N 1
ATOM 602 C CA . ASN A 1 79 ? 3.485 -3.112 6.817 1.00 90.44 79 ASN A CA 1
ATOM 603 C C . ASN A 1 79 ? 4.654 -4.006 7.235 1.00 90.44 79 ASN A C 1
ATOM 605 O O . ASN A 1 79 ? 5.594 -4.158 6.459 1.00 90.44 79 ASN A O 1
ATOM 609 N N . ILE A 1 80 ? 4.582 -4.624 8.418 1.00 89.31 80 ILE A N 1
ATOM 610 C CA . ILE A 1 80 ? 5.644 -5.510 8.911 1.00 89.31 80 ILE A CA 1
ATOM 611 C C . ILE A 1 80 ? 5.821 -6.710 7.987 1.00 89.31 80 ILE A C 1
ATOM 613 O O . ILE A 1 80 ? 6.918 -6.963 7.500 1.00 89.31 80 ILE A O 1
ATOM 617 N N . ILE A 1 81 ? 4.731 -7.415 7.695 1.00 90.25 81 ILE A N 1
ATOM 618 C CA . ILE A 1 81 ? 4.750 -8.576 6.803 1.00 90.25 81 ILE A CA 1
ATOM 619 C C . ILE A 1 81 ? 5.114 -8.150 5.373 1.00 90.25 81 ILE A C 1
ATOM 621 O O . ILE A 1 81 ? 5.884 -8.828 4.694 1.00 90.25 81 ILE A O 1
ATOM 625 N N . GLY A 1 82 ? 4.628 -6.991 4.927 1.00 89.06 82 GLY A N 1
ATOM 626 C CA . GLY A 1 82 ? 4.911 -6.444 3.604 1.00 89.06 82 GLY A CA 1
ATOM 627 C C . GLY A 1 82 ? 6.382 -6.148 3.351 1.00 89.06 82 GLY A C 1
ATOM 628 O O . GLY A 1 82 ? 6.816 -6.295 2.212 1.00 89.06 82 GLY A O 1
ATOM 629 N N . MET A 1 83 ? 7.166 -5.806 4.379 1.00 88.12 83 MET A N 1
ATOM 630 C CA . MET A 1 83 ? 8.619 -5.640 4.238 1.00 88.12 83 MET A CA 1
ATOM 631 C C . MET A 1 83 ? 9.327 -6.917 3.775 1.00 88.12 83 MET A C 1
ATOM 633 O O . MET A 1 83 ? 10.345 -6.821 3.098 1.00 88.12 83 MET A O 1
ATOM 637 N N . PHE A 1 84 ? 8.773 -8.093 4.080 1.00 88.12 84 PHE A N 1
ATOM 638 C CA . PHE A 1 84 ? 9.318 -9.383 3.655 1.00 88.12 84 PHE A CA 1
ATOM 639 C C . PHE A 1 84 ? 8.633 -9.923 2.399 1.00 88.12 84 PHE A C 1
ATOM 641 O O . PHE A 1 84 ? 9.303 -10.421 1.498 1.00 88.12 84 PHE A O 1
ATOM 648 N N . ILE A 1 85 ? 7.304 -9.803 2.310 1.00 90.19 85 ILE A N 1
ATOM 649 C CA . ILE A 1 85 ? 6.536 -10.328 1.172 1.00 90.19 85 ILE A CA 1
ATOM 650 C C . ILE A 1 85 ? 6.806 -9.524 -0.104 1.00 90.19 85 ILE A C 1
ATOM 652 O O . ILE A 1 85 ? 6.962 -10.121 -1.167 1.00 90.19 85 ILE A O 1
ATOM 656 N N . THR A 1 86 ? 6.890 -8.190 -0.029 1.00 91.25 86 THR A N 1
ATOM 657 C CA . THR A 1 86 ? 7.048 -7.347 -1.231 1.00 91.25 86 THR A CA 1
ATOM 658 C C . THR A 1 86 ? 8.322 -7.687 -2.010 1.00 91.25 86 THR A C 1
ATOM 660 O O . THR A 1 86 ? 8.207 -7.940 -3.208 1.00 91.25 86 THR A O 1
ATOM 663 N N . PRO A 1 87 ? 9.518 -7.774 -1.390 1.00 88.00 87 PRO A N 1
ATOM 664 C CA . PRO A 1 87 ? 10.734 -8.166 -2.105 1.00 88.00 87 PRO A CA 1
ATOM 665 C C . PRO A 1 87 ? 10.632 -9.541 -2.761 1.00 88.00 87 PRO A C 1
ATOM 667 O O . PRO A 1 87 ? 11.102 -9.710 -3.879 1.00 88.00 87 PRO A O 1
ATOM 670 N N . ILE A 1 88 ? 9.983 -10.506 -2.102 1.00 88.56 88 ILE A N 1
ATOM 671 C CA . ILE A 1 88 ? 9.791 -11.858 -2.639 1.00 88.56 88 ILE A CA 1
ATOM 672 C C . ILE A 1 88 ? 8.874 -11.815 -3.867 1.00 88.56 88 ILE A C 1
ATOM 674 O O . ILE A 1 88 ? 9.215 -12.377 -4.906 1.00 88.56 88 ILE A O 1
ATOM 678 N N . LEU A 1 89 ? 7.742 -11.107 -3.787 1.00 90.00 89 LEU A N 1
ATOM 679 C CA . LEU A 1 89 ? 6.820 -10.952 -4.916 1.00 90.00 89 LEU A CA 1
ATOM 680 C C . LEU A 1 89 ? 7.484 -10.222 -6.091 1.00 90.00 89 LEU A C 1
ATOM 682 O O . LEU A 1 89 ? 7.370 -10.666 -7.231 1.00 90.00 89 LEU A O 1
ATOM 686 N N . VAL A 1 90 ? 8.220 -9.138 -5.825 1.00 89.50 90 VAL A N 1
ATOM 687 C CA . VAL A 1 90 ? 8.978 -8.399 -6.849 1.00 89.50 90 VAL A CA 1
ATOM 688 C C . VAL A 1 90 ? 10.051 -9.289 -7.472 1.00 89.50 90 VAL A C 1
ATOM 690 O O .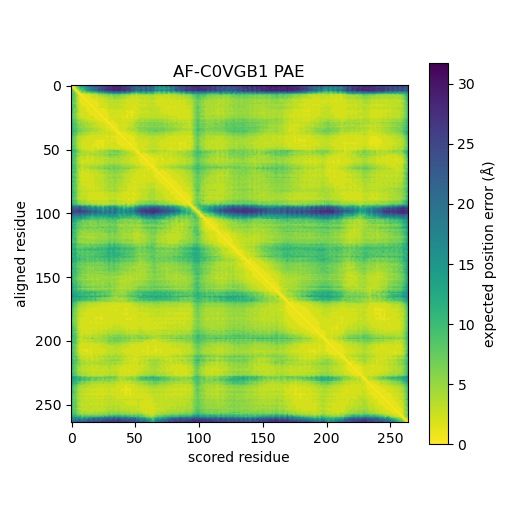 VAL A 1 90 ? 10.159 -9.358 -8.695 1.00 89.50 90 VAL A O 1
ATOM 693 N N . SER A 1 91 ? 10.803 -10.021 -6.651 1.00 84.75 91 SER A N 1
ATOM 694 C CA . SER A 1 91 ? 11.806 -10.971 -7.121 1.00 84.75 91 SER A CA 1
ATOM 695 C C . SER A 1 91 ? 11.207 -12.008 -8.055 1.00 84.75 91 SER A C 1
ATOM 697 O O . SER A 1 91 ? 11.803 -12.318 -9.076 1.00 84.75 91 SER A O 1
ATOM 699 N N . PHE A 1 92 ? 10.062 -12.580 -7.697 1.00 85.25 92 PHE A N 1
ATOM 700 C CA . PHE A 1 92 ? 9.495 -13.701 -8.432 1.00 85.25 92 PHE A CA 1
ATOM 701 C C . PHE A 1 92 ? 8.784 -13.248 -9.713 1.00 85.25 92 PHE A C 1
ATOM 703 O O . PHE A 1 92 ? 8.971 -13.845 -10.769 1.00 85.25 92 PHE A O 1
ATOM 710 N N . PHE A 1 93 ? 7.992 -12.174 -9.640 1.00 86.12 93 PHE A N 1
ATOM 711 C CA . PHE A 1 93 ? 7.117 -11.755 -10.739 1.00 86.12 93 PHE A CA 1
ATOM 712 C C . PHE A 1 93 ? 7.681 -10.643 -11.628 1.00 86.12 93 PHE A C 1
ATOM 714 O O . PHE A 1 93 ? 7.192 -10.474 -12.745 1.00 86.12 93 PHE A O 1
ATOM 721 N N . ILE A 1 94 ? 8.670 -9.880 -11.155 1.00 82.69 94 ILE A N 1
ATOM 722 C CA . ILE A 1 94 ? 9.261 -8.765 -11.909 1.00 82.69 94 ILE A CA 1
ATOM 723 C C . ILE A 1 94 ? 10.706 -9.089 -12.291 1.00 82.69 94 ILE A C 1
ATOM 725 O O . ILE A 1 94 ? 11.027 -9.180 -13.474 1.00 82.69 94 ILE A O 1
ATOM 729 N N . LEU A 1 95 ? 11.572 -9.310 -11.299 1.00 74.69 95 LEU A N 1
ATOM 730 C CA . LEU A 1 95 ? 13.024 -9.383 -11.511 1.00 74.69 95 LEU A CA 1
ATOM 731 C C . LEU A 1 95 ? 13.535 -10.786 -11.861 1.00 74.69 95 LEU A C 1
ATOM 733 O O . LEU A 1 95 ? 14.605 -10.917 -12.450 1.00 74.69 95 LEU A O 1
ATOM 737 N N . GLY A 1 96 ? 12.752 -11.833 -11.601 1.00 60.69 96 GLY A N 1
ATOM 738 C CA . GLY A 1 96 ? 13.053 -13.208 -12.009 1.00 60.69 96 GLY A CA 1
ATOM 739 C C . GLY A 1 96 ? 13.099 -13.395 -13.530 1.00 60.69 96 GLY A C 1
ATOM 740 O O . GLY A 1 96 ? 13.596 -14.409 -14.005 1.00 60.69 96 GLY A O 1
ATOM 741 N N . GLN A 1 97 ? 12.619 -12.408 -14.297 1.00 54.16 97 GLN A N 1
ATOM 742 C CA . GLN A 1 97 ? 12.728 -12.372 -15.759 1.00 54.16 97 GLN A CA 1
ATOM 743 C C . GLN A 1 97 ? 13.948 -11.585 -16.266 1.00 54.16 97 GLN A C 1
ATOM 745 O O . GLN A 1 97 ? 14.259 -11.641 -17.453 1.00 54.16 97 GLN A O 1
ATOM 750 N N . SER A 1 98 ? 14.655 -10.860 -15.394 1.00 52.16 98 SER A N 1
ATOM 751 C CA . SER A 1 98 ? 15.828 -10.058 -15.758 1.00 52.16 98 SER A CA 1
ATOM 752 C C . SER A 1 98 ? 17.128 -10.787 -15.409 1.00 52.16 98 SER A C 1
ATOM 754 O O . SER A 1 98 ? 17.352 -11.147 -14.258 1.00 52.16 98 SER A O 1
ATOM 756 N N . GLN A 1 99 ? 18.027 -10.958 -16.387 1.00 48.72 99 GLN A N 1
ATOM 757 C CA . GLN A 1 99 ? 19.364 -11.567 -16.227 1.00 48.72 99 GLN A CA 1
ATOM 758 C C . GLN A 1 99 ? 20.350 -10.713 -15.394 1.00 48.72 99 GLN A C 1
ATOM 760 O O . GLN A 1 99 ? 21.556 -10.724 -15.624 1.00 48.72 99 GLN A O 1
ATOM 765 N N . HIS A 1 100 ? 19.869 -9.897 -14.460 1.00 53.53 100 HIS A N 1
ATOM 766 C CA . HIS A 1 100 ? 20.670 -8.903 -13.747 1.00 53.53 100 HIS A CA 1
ATOM 767 C C . HIS A 1 100 ? 20.850 -9.277 -12.286 1.00 53.53 100 HIS A C 1
ATOM 769 O O . HIS A 1 100 ? 20.384 -8.543 -11.428 1.00 53.53 100 HIS A O 1
ATOM 775 N N . GLY A 1 101 ? 21.504 -10.415 -12.013 1.00 56.69 101 GLY A N 1
ATOM 776 C CA . GLY A 1 101 ? 22.142 -10.730 -10.722 1.00 56.69 101 GLY A CA 1
ATOM 777 C C . GLY A 1 101 ? 21.379 -10.326 -9.453 1.00 56.69 101 GLY A C 1
ATOM 778 O O . GLY A 1 101 ? 22.014 -9.966 -8.461 1.00 56.69 101 GLY A O 1
ATOM 779 N N . PHE A 1 102 ? 20.043 -10.313 -9.497 1.00 66.88 102 PHE A N 1
ATOM 780 C CA . PHE A 1 102 ? 19.221 -9.767 -8.433 1.00 66.88 102 PHE A CA 1
ATOM 781 C C . PHE A 1 102 ? 19.300 -10.743 -7.274 1.00 66.88 102 PHE A C 1
ATOM 783 O O . PHE A 1 102 ? 18.986 -11.920 -7.438 1.00 66.88 102 PHE A O 1
ATOM 790 N N . ASP A 1 103 ? 19.762 -10.257 -6.126 1.00 70.12 103 ASP A N 1
ATOM 791 C CA . ASP A 1 103 ? 19.896 -11.046 -4.910 1.00 70.12 103 ASP A CA 1
ATOM 792 C C . ASP A 1 103 ? 18.748 -10.673 -3.960 1.00 70.12 103 ASP A C 1
ATOM 794 O O . ASP A 1 103 ? 18.835 -9.665 -3.244 1.00 70.12 103 ASP A O 1
ATOM 798 N N . PRO A 1 104 ? 17.663 -11.470 -3.932 1.00 68.31 104 PRO A N 1
ATOM 799 C CA . PRO A 1 104 ? 16.484 -11.163 -3.130 1.00 68.31 104 PRO A CA 1
ATOM 800 C C . PRO A 1 104 ? 16.829 -11.133 -1.642 1.00 68.31 104 PRO A C 1
ATOM 802 O O . PRO A 1 104 ? 16.247 -10.362 -0.882 1.00 68.31 104 PRO A O 1
ATOM 805 N N . THR A 1 105 ? 17.817 -11.933 -1.231 1.00 75.62 105 THR A N 1
ATOM 806 C CA . THR A 1 105 ? 18.288 -12.019 0.151 1.00 75.62 105 THR A CA 1
ATOM 807 C C . THR A 1 105 ? 18.905 -10.696 0.582 1.00 75.62 105 THR A C 1
ATOM 809 O O . THR A 1 105 ? 18.552 -10.165 1.636 1.00 75.62 105 THR A O 1
ATOM 812 N N . LYS A 1 106 ? 19.770 -10.105 -0.255 1.00 82.00 106 LYS A N 1
ATOM 813 C CA . LYS A 1 106 ? 20.361 -8.786 0.021 1.00 82.00 106 LYS A CA 1
ATOM 814 C C . LYS A 1 106 ? 19.307 -7.689 0.081 1.00 82.00 106 LYS A C 1
ATOM 816 O O . LYS A 1 106 ? 19.355 -6.876 1.004 1.00 82.00 106 LYS A O 1
ATOM 821 N N . SER A 1 107 ? 18.338 -7.676 -0.835 1.00 79.94 107 SER A N 1
ATOM 822 C CA . SER A 1 107 ? 17.257 -6.683 -0.805 1.00 79.94 107 SER A CA 1
ATOM 823 C C . SER A 1 107 ? 16.371 -6.822 0.434 1.00 79.94 107 SER A C 1
ATOM 825 O O . SER A 1 107 ? 16.042 -5.811 1.052 1.00 79.94 107 SER A O 1
ATOM 827 N N . ILE A 1 108 ? 16.028 -8.049 0.850 1.00 81.25 108 ILE A N 1
ATOM 828 C CA . ILE A 1 108 ? 15.282 -8.295 2.095 1.00 81.25 108 ILE A CA 1
ATOM 829 C C . ILE A 1 108 ? 16.072 -7.775 3.296 1.00 81.25 108 ILE A C 1
ATOM 831 O O . ILE A 1 108 ? 15.505 -7.066 4.126 1.00 81.25 108 ILE A O 1
ATOM 835 N N . ILE A 1 109 ? 17.373 -8.074 3.385 1.00 84.50 109 ILE A N 1
ATOM 836 C CA . ILE A 1 109 ? 18.229 -7.590 4.477 1.00 84.50 109 ILE A CA 1
ATOM 837 C C . ILE A 1 109 ? 18.269 -6.059 4.486 1.00 84.50 109 ILE A C 1
ATOM 839 O O . ILE A 1 109 ? 18.043 -5.455 5.529 1.00 84.50 109 ILE A O 1
ATOM 843 N N . GLN A 1 110 ? 18.491 -5.414 3.340 1.00 83.94 110 GLN A N 1
ATOM 844 C CA . GLN A 1 110 ? 18.549 -3.952 3.254 1.00 83.94 110 GLN A CA 1
ATOM 845 C C . GLN A 1 110 ? 17.218 -3.291 3.617 1.00 83.94 110 GLN A C 1
ATOM 847 O O . GLN A 1 110 ? 17.213 -2.324 4.371 1.00 83.94 110 GLN A O 1
ATOM 852 N N . ILE A 1 111 ? 16.088 -3.824 3.147 1.00 83.75 111 ILE A N 1
ATOM 853 C CA . ILE A 1 111 ? 14.755 -3.313 3.501 1.00 83.75 111 ILE A CA 1
ATOM 854 C C . ILE A 1 111 ? 14.472 -3.530 4.988 1.00 83.75 111 ILE A C 1
ATOM 856 O O . ILE A 1 111 ? 13.935 -2.644 5.650 1.00 83.75 111 ILE A O 1
ATOM 860 N N . THR A 1 112 ? 14.886 -4.671 5.538 1.00 81.81 112 THR A N 1
ATOM 861 C CA . THR A 1 112 ? 14.785 -4.962 6.973 1.00 81.81 112 THR A CA 1
ATOM 862 C C . THR A 1 112 ? 15.605 -3.960 7.789 1.00 81.81 112 THR A C 1
ATOM 864 O O . THR A 1 112 ? 15.094 -3.377 8.743 1.00 81.81 112 THR A O 1
ATOM 867 N N . LEU A 1 113 ? 16.852 -3.692 7.399 1.00 86.38 113 LEU A N 1
ATOM 868 C CA . LEU A 1 113 ? 17.704 -2.700 8.059 1.00 86.38 113 LEU A CA 1
ATOM 869 C C . LEU A 1 113 ? 17.155 -1.275 7.914 1.00 86.38 113 LEU A C 1
ATOM 871 O O . LEU A 1 113 ? 17.212 -0.499 8.862 1.00 86.38 113 LEU A O 1
ATOM 875 N N . LEU A 1 114 ? 16.598 -0.934 6.752 1.00 87.00 114 LEU A N 1
ATOM 876 C CA . LEU A 1 114 ? 16.119 0.415 6.466 1.00 87.00 114 LEU A CA 1
ATOM 877 C C . LEU A 1 114 ? 14.769 0.727 7.118 1.00 87.00 114 LEU A C 1
ATOM 879 O O . LEU A 1 114 ? 14.535 1.868 7.500 1.00 87.00 114 LEU A O 1
ATOM 883 N N . LEU A 1 115 ? 13.869 -0.252 7.224 1.00 85.31 115 LEU A N 1
ATOM 884 C CA . LEU A 1 115 ? 12.498 -0.024 7.685 1.00 85.31 115 LEU A CA 1
ATOM 885 C C . LEU A 1 115 ? 12.175 -0.749 8.999 1.00 85.31 115 LEU A C 1
ATOM 887 O O . LEU A 1 115 ? 11.564 -0.149 9.884 1.00 85.31 115 LEU A O 1
ATOM 891 N N . LEU A 1 116 ? 12.594 -2.009 9.174 1.00 86.00 116 LEU A N 1
ATOM 892 C CA . LEU A 1 116 ? 12.239 -2.793 10.365 1.00 86.00 116 LEU A CA 1
ATOM 893 C C . LEU A 1 116 ? 13.093 -2.424 11.581 1.00 86.00 116 LEU A C 1
ATOM 895 O O . LEU A 1 116 ? 12.555 -2.294 12.678 1.00 86.00 116 LEU A O 1
ATOM 899 N N . VAL A 1 117 ? 14.401 -2.222 11.409 1.00 89.88 117 VAL A N 1
ATOM 900 C CA . VAL A 1 117 ? 15.290 -1.805 12.508 1.00 89.88 117 VAL A CA 1
ATOM 901 C C . VAL A 1 117 ? 14.860 -0.470 13.128 1.00 89.88 117 VAL A C 1
ATOM 903 O O . VAL A 1 117 ? 14.640 -0.452 14.342 1.00 89.88 117 VAL A O 1
ATOM 906 N N . PRO A 1 118 ? 14.668 0.634 12.373 1.00 88.94 118 PRO A N 1
ATOM 907 C CA . PRO A 1 118 ? 14.206 1.886 12.975 1.00 88.94 118 PRO A CA 1
ATOM 908 C C . PRO A 1 118 ? 12.806 1.759 13.579 1.00 88.94 118 PRO A C 1
ATOM 910 O O . PRO A 1 118 ? 12.525 2.390 14.597 1.00 88.94 118 PRO A O 1
ATOM 913 N N . PHE A 1 119 ? 11.944 0.901 13.023 1.00 88.38 119 PHE A N 1
ATOM 914 C CA . PHE A 1 119 ? 10.655 0.591 13.632 1.00 88.38 119 PHE A CA 1
ATOM 915 C C . PHE A 1 119 ? 10.810 -0.094 15.001 1.00 88.38 119 PHE A C 1
ATOM 917 O O . PHE A 1 119 ? 10.199 0.358 15.969 1.00 88.38 119 PHE A O 1
ATOM 924 N N . ILE A 1 120 ? 11.640 -1.139 15.115 1.00 89.94 120 ILE A N 1
ATOM 925 C CA . ILE A 1 120 ? 11.892 -1.843 16.386 1.00 89.94 120 ILE A CA 1
ATOM 926 C C . ILE A 1 120 ? 12.509 -0.891 17.411 1.00 89.94 120 ILE A C 1
ATOM 928 O O . ILE A 1 120 ? 12.032 -0.827 18.543 1.00 89.94 120 ILE A O 1
ATOM 932 N N . LEU A 1 121 ? 13.523 -0.117 17.016 1.00 91.56 121 LEU A N 1
ATOM 933 C CA . LEU A 1 121 ? 14.133 0.884 17.891 1.00 91.56 121 LEU A CA 1
ATOM 934 C C . LEU A 1 121 ? 13.088 1.899 18.366 1.00 91.56 121 LEU A C 1
ATOM 936 O O . LEU A 1 121 ? 12.974 2.147 19.563 1.00 91.56 121 LEU A O 1
ATOM 940 N N . GLY A 1 122 ? 12.251 2.412 17.462 1.00 89.81 122 GLY A N 1
ATOM 941 C CA . GLY A 1 122 ? 11.142 3.296 17.813 1.00 89.81 122 GLY A CA 1
ATOM 942 C C . GLY A 1 122 ? 10.165 2.674 18.818 1.00 89.81 122 GLY A C 1
ATOM 943 O O . GLY A 1 122 ? 9.734 3.355 19.747 1.00 89.81 122 GLY A O 1
ATOM 944 N N . GLN A 1 123 ? 9.845 1.380 18.691 1.00 89.56 123 GLN A N 1
ATOM 945 C CA . GLN A 1 123 ? 8.988 0.668 19.650 1.00 89.56 123 GLN A CA 1
ATOM 946 C C . GLN A 1 123 ? 9.654 0.494 21.020 1.00 89.56 123 GLN A C 1
ATOM 948 O O . GLN A 1 123 ? 8.988 0.679 22.037 1.00 89.56 123 GLN A O 1
ATOM 953 N N . ILE A 1 124 ? 10.955 0.194 21.064 1.00 93.62 124 ILE A N 1
ATOM 954 C CA . ILE A 1 124 ? 11.721 0.078 22.317 1.00 93.62 124 ILE A CA 1
ATOM 955 C C . ILE A 1 124 ? 11.806 1.433 23.025 1.00 93.62 124 ILE A C 1
ATOM 957 O O . ILE A 1 124 ? 11.640 1.506 24.241 1.00 93.62 124 ILE A O 1
ATOM 961 N N . LEU A 1 125 ? 12.016 2.520 22.276 1.00 93.06 125 LEU A N 1
ATOM 962 C CA . LEU A 1 125 ? 12.090 3.872 22.833 1.00 93.06 125 LEU A CA 1
ATOM 963 C C . LEU A 1 125 ? 10.708 4.468 23.157 1.00 93.06 125 LEU A C 1
ATOM 965 O O . LEU A 1 125 ? 10.624 5.471 23.872 1.00 93.06 125 LEU A O 1
ATOM 969 N N . ARG A 1 126 ? 9.613 3.858 22.680 1.00 90.62 126 ARG A N 1
ATOM 970 C CA . ARG A 1 126 ? 8.242 4.362 22.855 1.00 90.62 126 ARG A CA 1
ATOM 971 C C . ARG A 1 126 ? 7.886 4.684 24.313 1.00 90.62 126 ARG A C 1
ATOM 973 O O . ARG A 1 126 ? 7.364 5.776 24.517 1.00 90.62 126 ARG A O 1
ATOM 980 N N . PRO A 1 127 ? 8.147 3.835 25.329 1.00 91.56 127 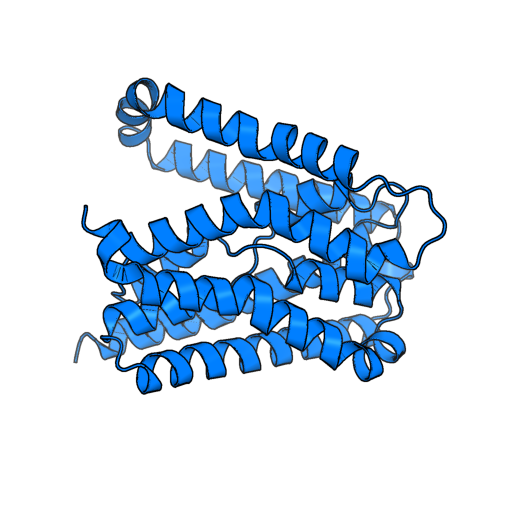PRO A N 1
ATOM 981 C CA . PRO A 1 127 ? 7.779 4.137 26.716 1.00 91.56 127 PRO A CA 1
ATOM 982 C C . PRO A 1 127 ? 8.434 5.416 27.252 1.00 91.56 127 PRO A C 1
ATOM 984 O O . PRO A 1 127 ? 7.833 6.114 28.064 1.00 91.56 127 PRO A O 1
ATOM 987 N N . TYR A 1 128 ? 9.632 5.744 26.763 1.00 91.94 128 TYR A N 1
ATOM 988 C CA . TYR A 1 128 ? 10.397 6.912 27.194 1.00 91.94 128 TYR A CA 1
ATOM 989 C C . TYR A 1 128 ? 9.983 8.182 26.450 1.00 91.94 128 TYR A C 1
ATOM 991 O O . TYR A 1 128 ? 9.843 9.233 27.064 1.00 91.94 128 TYR A O 1
ATOM 999 N N . ILE A 1 129 ? 9.764 8.100 25.133 1.00 88.56 129 ILE A N 1
ATOM 1000 C CA . ILE A 1 129 ? 9.533 9.280 24.282 1.00 88.56 129 ILE A CA 1
ATOM 1001 C C . ILE A 1 129 ? 8.040 9.637 24.179 1.00 88.56 129 ILE A C 1
ATOM 1003 O O . ILE A 1 129 ? 7.681 10.816 24.120 1.00 88.56 129 ILE A O 1
ATOM 1007 N N . PHE A 1 130 ? 7.145 8.644 24.197 1.00 89.12 130 PHE A N 1
ATOM 1008 C CA 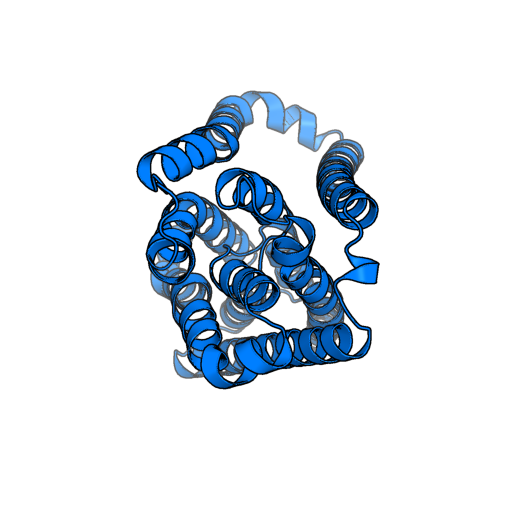. PHE A 1 130 ? 5.705 8.850 24.001 1.00 89.12 130 PHE A CA 1
ATOM 1009 C C . PHE A 1 130 ? 5.074 9.861 24.982 1.00 89.12 130 PHE A C 1
ATOM 1011 O O . PHE A 1 130 ? 4.323 10.719 24.510 1.00 89.12 130 PHE A O 1
ATOM 1018 N N . PRO A 1 131 ? 5.398 9.868 26.296 1.00 92.00 131 PRO A N 1
ATOM 1019 C CA . PRO A 1 131 ? 4.860 10.863 27.231 1.00 92.00 131 PRO A CA 1
ATOM 1020 C C . PRO A 1 131 ? 5.200 12.315 26.864 1.00 92.00 131 PRO A C 1
ATOM 1022 O O . PRO A 1 131 ? 4.447 13.227 27.203 1.00 92.00 131 PRO A O 1
ATOM 1025 N N . TYR A 1 132 ? 6.317 12.546 26.169 1.00 90.44 132 TYR A N 1
ATOM 1026 C CA . TYR A 1 132 ? 6.708 13.870 25.682 1.00 90.44 132 TYR A CA 1
ATOM 1027 C C . TYR A 1 132 ? 6.006 14.215 24.367 1.00 90.44 132 TYR A C 1
ATOM 1029 O O . TYR A 1 132 ? 5.526 15.334 24.208 1.00 90.44 132 TYR A O 1
ATOM 1037 N N . MET A 1 133 ? 5.869 13.249 23.453 1.00 89.25 133 MET A N 1
ATOM 1038 C CA . MET A 1 133 ? 5.190 13.448 22.164 1.00 89.25 133 MET A CA 1
ATOM 1039 C C . MET A 1 133 ? 3.721 13.843 22.325 1.00 89.25 133 MET A C 1
ATOM 1041 O O . MET A 1 133 ? 3.232 14.703 21.595 1.00 89.25 133 MET A O 1
ATOM 1045 N N . VAL A 1 134 ? 3.026 13.262 23.308 1.00 90.06 134 VAL A N 1
ATOM 1046 C CA . VAL A 1 134 ? 1.616 13.580 23.599 1.00 90.06 134 VAL A CA 1
ATOM 1047 C C . VAL A 1 134 ? 1.432 15.041 24.034 1.00 90.06 134 VAL A C 1
ATOM 1049 O O . VAL A 1 134 ? 0.356 15.598 23.839 1.00 90.06 134 VAL A O 1
ATOM 1052 N N . LYS A 1 135 ? 2.478 15.699 24.554 1.00 92.81 135 LYS A N 1
ATOM 1053 C CA . LYS A 1 135 ? 2.430 17.119 24.943 1.00 92.81 135 LYS A CA 1
ATOM 1054 C C . LYS A 1 135 ? 2.505 18.076 23.748 1.00 92.81 135 LYS A C 1
ATOM 1056 O O . LYS A 1 135 ? 2.101 19.225 23.879 1.00 92.81 135 LYS A O 1
ATOM 1061 N N . VAL A 1 136 ? 3.008 17.626 22.594 1.00 92.56 136 VAL A N 1
ATOM 1062 C CA . VAL A 1 136 ? 3.228 18.460 21.394 1.00 92.56 136 VAL A CA 1
ATOM 1063 C C . VAL A 1 136 ? 2.735 17.783 20.100 1.00 92.56 136 VAL A C 1
ATOM 1065 O O . VAL A 1 136 ? 3.488 17.655 19.128 1.00 92.56 136 VAL A O 1
ATOM 1068 N N . PRO A 1 137 ? 1.454 17.370 20.028 1.00 86.88 137 PRO A N 1
ATOM 1069 C CA . PRO A 1 137 ? 0.933 16.574 18.914 1.00 86.88 137 PRO A CA 1
ATOM 1070 C C . PRO A 1 137 ? 1.039 17.288 17.558 1.00 86.88 137 PRO A C 1
ATOM 1072 O O . PRO A 1 137 ? 1.267 16.640 16.537 1.00 86.88 137 PRO A O 1
ATOM 1075 N N . SER A 1 138 ? 0.928 18.621 17.533 1.00 89.94 138 SER A N 1
ATOM 1076 C CA . SER A 1 138 ? 1.049 19.419 16.306 1.00 89.94 138 SER A CA 1
ATOM 1077 C C . SER A 1 138 ? 2.455 19.370 15.706 1.00 89.94 138 SER A C 1
ATOM 1079 O O . SER A 1 138 ? 2.589 19.222 14.494 1.00 89.94 138 SER A O 1
ATOM 1081 N N . ILE A 1 139 ? 3.499 19.439 16.542 1.00 91.88 139 ILE A N 1
ATOM 1082 C CA . ILE A 1 139 ? 4.899 19.374 16.091 1.00 91.88 139 ILE A CA 1
ATOM 1083 C C . ILE A 1 139 ? 5.206 17.972 15.568 1.00 91.88 139 ILE A C 1
ATOM 1085 O O . ILE A 1 139 ? 5.760 17.828 14.482 1.00 91.88 139 ILE A O 1
ATOM 1089 N N . VAL A 1 140 ? 4.780 16.937 16.300 1.00 89.00 140 VAL A N 1
ATOM 1090 C CA . VAL A 1 140 ? 4.942 15.535 15.886 1.00 89.00 140 VAL A CA 1
ATOM 1091 C C . VAL A 1 140 ? 4.283 15.290 14.530 1.00 89.00 140 VAL A C 1
ATOM 1093 O O . VAL A 1 140 ? 4.893 14.699 13.643 1.00 89.00 140 VAL A O 1
ATOM 1096 N N . LYS A 1 141 ? 3.055 15.785 14.342 1.00 86.06 141 LYS A N 1
ATOM 1097 C CA . LYS A 1 141 ? 2.333 15.658 13.074 1.00 86.06 141 LYS A CA 1
ATOM 1098 C C . LYS A 1 141 ? 3.026 16.408 11.934 1.00 86.06 141 LYS A C 1
ATOM 1100 O O . LYS A 1 141 ? 3.125 15.863 10.840 1.00 86.06 141 LYS A O 1
ATOM 1105 N N . ALA A 1 142 ? 3.505 17.629 12.176 1.00 89.31 142 ALA A N 1
ATOM 1106 C CA . ALA A 1 142 ? 4.230 18.406 11.172 1.00 89.31 142 ALA A CA 1
ATOM 1107 C C . ALA A 1 142 ? 5.541 17.720 10.761 1.00 89.31 142 ALA A C 1
ATOM 1109 O O . ALA A 1 142 ? 5.859 17.670 9.577 1.00 89.31 142 ALA A O 1
ATOM 1110 N N . PHE A 1 143 ? 6.267 17.140 11.720 1.00 91.31 143 PHE A N 1
ATOM 1111 C CA . PHE A 1 143 ? 7.495 16.395 11.457 1.00 91.31 143 PHE A CA 1
ATOM 1112 C C . PHE A 1 143 ? 7.242 15.113 10.649 1.00 91.31 143 PHE A C 1
ATOM 1114 O O . PHE A 1 143 ? 7.941 14.859 9.669 1.00 91.31 143 PHE A O 1
ATOM 1121 N N . ASP A 1 144 ? 6.220 14.333 11.015 1.00 86.12 144 ASP A N 1
ATOM 1122 C CA . ASP A 1 144 ? 5.809 13.117 10.299 1.00 86.12 144 ASP A CA 1
ATOM 1123 C C . ASP A 1 144 ? 5.415 13.424 8.844 1.00 86.12 144 ASP A C 1
ATOM 1125 O O . ASP A 1 144 ? 5.989 12.886 7.895 1.00 86.12 144 ASP A O 1
ATOM 1129 N N . GLN A 1 145 ? 4.499 14.378 8.651 1.00 86.81 145 GLN A N 1
ATOM 1130 C CA . GLN A 1 145 ? 4.031 14.771 7.320 1.00 86.81 145 GLN A CA 1
ATOM 1131 C C . GLN A 1 145 ? 5.129 15.445 6.491 1.00 86.81 145 GLN A C 1
ATOM 1133 O O . GLN A 1 145 ? 5.231 15.187 5.292 1.00 86.81 145 GLN A O 1
ATOM 1138 N N . GLY A 1 146 ? 5.973 16.269 7.120 1.00 89.62 146 GLY A N 1
ATOM 1139 C CA . GLY A 1 146 ? 7.119 16.905 6.475 1.00 89.62 146 GLY A CA 1
ATOM 1140 C C . GLY A 1 146 ? 8.150 15.886 5.999 1.00 89.62 146 GLY A C 1
ATOM 1141 O O . GLY A 1 146 ? 8.623 15.978 4.870 1.00 89.62 146 GLY A O 1
ATOM 1142 N N . SER A 1 147 ? 8.438 14.862 6.806 1.00 88.12 147 SER A N 1
ATOM 1143 C CA . SER A 1 147 ? 9.357 13.783 6.424 1.00 88.12 147 SER A CA 1
ATOM 1144 C C . SER A 1 147 ? 8.833 12.997 5.221 1.00 88.12 147 SER A C 1
ATOM 1146 O O . SER A 1 147 ? 9.573 12.774 4.263 1.00 88.12 147 SER A O 1
ATOM 1148 N N . ILE A 1 148 ? 7.543 12.635 5.218 1.00 84.69 148 ILE A N 1
ATOM 1149 C CA . ILE A 1 148 ? 6.914 11.970 4.066 1.00 84.69 148 ILE A CA 1
ATOM 1150 C C . ILE A 1 148 ? 6.981 12.872 2.832 1.00 84.69 148 ILE A C 1
ATOM 1152 O O . ILE A 1 148 ? 7.386 12.410 1.767 1.00 84.69 148 ILE A O 1
ATOM 1156 N N . LEU A 1 149 ? 6.636 14.157 2.971 1.00 87.25 149 LEU A N 1
ATOM 1157 C CA . LEU A 1 149 ? 6.678 15.124 1.875 1.00 87.25 149 LEU A CA 1
ATOM 1158 C C . LEU A 1 149 ? 8.082 15.229 1.264 1.00 87.25 149 LEU A C 1
ATOM 1160 O O . LEU A 1 149 ? 8.202 15.214 0.043 1.00 87.25 149 LEU A O 1
ATOM 1164 N N . MET A 1 150 ? 9.132 15.267 2.089 1.00 89.75 150 MET A N 1
ATOM 1165 C CA . MET A 1 150 ? 10.526 15.297 1.630 1.00 89.75 150 MET A CA 1
ATOM 1166 C C . MET A 1 150 ? 10.908 14.035 0.848 1.00 89.75 150 MET A C 1
ATOM 1168 O O . MET A 1 150 ? 11.555 14.136 -0.193 1.00 89.75 150 MET A O 1
ATOM 1172 N N . VAL A 1 151 ? 10.475 12.852 1.299 1.00 85.31 151 VAL A N 1
ATOM 1173 C CA . VAL A 1 151 ? 10.713 11.583 0.586 1.00 85.31 151 VAL A CA 1
ATOM 1174 C C . VAL A 1 151 ? 9.990 11.564 -0.763 1.00 85.31 151 VAL A C 1
ATOM 1176 O O . VAL A 1 151 ? 10.598 11.223 -1.779 1.00 85.31 151 VAL A O 1
ATOM 1179 N N . VAL A 1 152 ? 8.715 11.971 -0.798 1.00 83.44 152 VAL A N 1
ATOM 1180 C CA . VAL A 1 152 ? 7.940 12.057 -2.049 1.00 83.44 152 VAL A CA 1
ATOM 1181 C C . VAL A 1 152 ? 8.584 13.058 -3.005 1.00 83.44 152 VAL A C 1
ATOM 1183 O O . VAL A 1 152 ? 8.768 12.755 -4.182 1.00 83.44 152 VAL A O 1
ATOM 1186 N N . TYR A 1 153 ? 8.959 14.232 -2.497 1.00 88.12 153 TYR A N 1
ATOM 1187 C CA . TYR A 1 153 ? 9.605 15.280 -3.277 1.00 88.12 153 TYR A CA 1
ATOM 1188 C C . TYR A 1 153 ? 10.942 14.816 -3.853 1.00 88.12 153 TYR A C 1
ATOM 1190 O O . TYR A 1 153 ? 11.179 15.003 -5.040 1.00 88.12 153 TYR A O 1
ATOM 1198 N N . GLY A 1 154 ? 11.795 14.163 -3.059 1.00 87.62 154 GLY A N 1
ATOM 1199 C CA . GLY A 1 154 ? 13.072 13.628 -3.535 1.00 87.62 154 GLY A CA 1
ATOM 1200 C C . GLY A 1 154 ? 12.895 12.589 -4.647 1.00 87.62 154 GLY A C 1
ATOM 1201 O O . GLY A 1 154 ? 13.578 12.648 -5.672 1.00 87.62 154 GLY A O 1
ATOM 1202 N N . ALA A 1 155 ? 11.934 11.673 -4.495 1.00 84.00 155 ALA A N 1
ATOM 1203 C CA . ALA A 1 155 ? 11.624 10.680 -5.524 1.00 84.00 155 ALA A CA 1
ATOM 1204 C C . ALA A 1 155 ? 11.063 11.311 -6.806 1.00 84.00 155 ALA A C 1
ATOM 1206 O O . ALA A 1 155 ? 11.466 10.942 -7.905 1.00 84.00 155 ALA A O 1
ATOM 1207 N N . PHE A 1 156 ? 10.172 12.294 -6.684 1.00 83.25 156 PHE A N 1
ATOM 1208 C CA . PHE A 1 156 ? 9.598 12.961 -7.848 1.00 83.25 156 PHE A CA 1
ATOM 1209 C C . PHE A 1 156 ? 10.598 13.880 -8.546 1.00 83.25 156 PHE A C 1
ATOM 1211 O O . PHE A 1 156 ? 10.715 13.852 -9.764 1.00 83.25 156 PHE A O 1
ATOM 1218 N N . SER A 1 157 ? 11.359 14.660 -7.782 1.00 87.31 157 SER A N 1
ATOM 1219 C CA . SER A 1 157 ? 12.387 15.554 -8.311 1.00 87.31 157 SER A CA 1
ATOM 1220 C C . SER A 1 157 ? 13.454 14.765 -9.068 1.00 87.31 157 SER A C 1
ATOM 1222 O O . SER A 1 157 ? 13.747 15.085 -10.217 1.00 87.31 157 SER A O 1
ATOM 1224 N N . SER A 1 158 ? 13.948 13.658 -8.500 1.00 84.69 158 SER A N 1
ATOM 1225 C CA . SER A 1 158 ? 14.887 12.776 -9.208 1.00 84.69 158 SER A CA 1
ATOM 1226 C C . SER A 1 158 ? 14.289 12.179 -10.486 1.00 84.69 158 SER A C 1
ATOM 1228 O O . SER A 1 158 ? 14.976 12.122 -11.503 1.00 84.69 158 SER A O 1
ATOM 1230 N N . ALA A 1 159 ? 13.004 11.812 -10.485 1.00 84.69 159 ALA A N 1
ATOM 1231 C CA . ALA A 1 159 ? 12.306 11.349 -11.682 1.00 84.69 159 ALA A CA 1
ATOM 1232 C C . ALA A 1 159 ? 12.190 12.435 -12.767 1.00 84.69 159 ALA A C 1
ATOM 1234 O O . ALA A 1 159 ? 12.426 12.168 -13.946 1.00 84.69 159 ALA A O 1
ATOM 1235 N N . VAL A 1 160 ? 11.849 13.665 -12.378 1.00 87.19 160 VAL A N 1
ATOM 1236 C CA . VAL A 1 160 ? 11.749 14.811 -13.293 1.00 87.19 160 VAL A CA 1
ATOM 1237 C C . VAL A 1 160 ? 13.118 15.155 -13.878 1.00 87.19 160 VAL A C 1
ATOM 1239 O O . VAL A 1 160 ? 13.225 15.322 -15.090 1.00 87.19 160 VAL A O 1
ATOM 1242 N N . VAL A 1 161 ? 14.166 15.190 -13.049 1.00 87.44 161 VAL A N 1
ATOM 1243 C CA . VAL A 1 161 ? 15.556 15.417 -13.483 1.00 87.44 161 VAL A CA 1
ATOM 1244 C C . VAL A 1 161 ? 16.034 14.304 -14.420 1.00 87.44 161 VAL A C 1
ATOM 1246 O O . VAL A 1 161 ? 16.721 14.584 -15.397 1.00 87.44 161 VAL A O 1
ATOM 1249 N N . ALA A 1 162 ? 15.611 13.058 -14.192 1.00 83.81 162 ALA A N 1
ATOM 1250 C CA . ALA A 1 162 ? 15.866 11.930 -15.090 1.00 83.81 162 ALA A CA 1
ATOM 1251 C C . ALA A 1 162 ? 15.045 11.971 -16.399 1.00 83.81 162 ALA A C 1
ATOM 1253 O O . ALA A 1 162 ? 15.125 11.047 -17.209 1.00 83.81 162 ALA A O 1
ATOM 1254 N N . GLY A 1 163 ? 14.247 13.020 -16.625 1.00 83.69 163 GLY A N 1
ATOM 1255 C CA . GLY A 1 163 ? 13.512 13.227 -17.869 1.00 83.69 163 GLY A CA 1
ATOM 1256 C C . GLY A 1 163 ? 12.227 12.408 -17.989 1.00 83.69 163 GLY A C 1
ATOM 1257 O O . GLY A 1 163 ? 11.812 12.121 -19.109 1.00 83.69 163 GLY A O 1
ATOM 1258 N N . LEU A 1 164 ? 11.569 12.045 -16.878 1.00 85.25 164 LEU A N 1
ATOM 1259 C CA . LEU A 1 164 ? 10.331 11.245 -16.889 1.00 85.25 164 LEU A CA 1
ATOM 1260 C C . LEU A 1 164 ? 9.272 11.780 -17.872 1.00 85.25 164 LEU A C 1
ATOM 1262 O O . LEU A 1 164 ? 8.650 11.001 -18.587 1.00 85.25 164 LEU A O 1
ATOM 1266 N N . TRP A 1 165 ? 9.099 13.102 -17.955 1.00 85.38 165 TRP A N 1
ATOM 1267 C CA . TRP A 1 165 ? 8.119 13.740 -18.847 1.00 85.38 165 TRP A CA 1
ATOM 1268 C C . TRP A 1 165 ? 8.437 13.614 -20.340 1.00 85.38 165 TRP A C 1
ATOM 1270 O O . TRP A 1 165 ? 7.544 13.770 -21.163 1.00 85.38 165 TRP A O 1
ATOM 1280 N N . GLN A 1 166 ? 9.691 13.327 -20.690 1.00 82.75 166 GLN A N 1
ATOM 1281 C CA . GLN A 1 166 ? 10.094 13.036 -22.068 1.00 82.75 166 GLN A CA 1
ATOM 1282 C C . GLN A 1 166 ? 9.928 11.548 -22.404 1.00 82.75 166 GLN A C 1
ATOM 1284 O O . GLN A 1 166 ? 9.830 11.186 -23.571 1.00 82.75 166 GLN A O 1
ATOM 1289 N N . GLN A 1 167 ? 9.886 10.685 -21.385 1.00 80.19 167 GLN A N 1
ATOM 1290 C CA . GLN A 1 167 ? 9.749 9.234 -21.538 1.00 80.19 167 GLN A CA 1
ATOM 1291 C C . GLN A 1 167 ? 8.284 8.778 -21.495 1.00 80.19 167 GLN A C 1
ATOM 1293 O O . GLN A 1 167 ? 7.923 7.790 -22.128 1.00 80.19 167 GLN A O 1
ATOM 1298 N N . VAL A 1 168 ? 7.425 9.496 -20.763 1.00 86.12 168 VAL A N 1
ATOM 1299 C CA . VAL A 1 168 ? 6.008 9.157 -20.593 1.00 86.12 168 VAL A CA 1
ATOM 1300 C C . VAL A 1 168 ? 5.140 10.128 -21.380 1.00 86.12 168 VAL A C 1
ATOM 1302 O O . VAL A 1 168 ? 5.021 11.302 -21.038 1.00 86.12 168 VAL A O 1
ATOM 1305 N N . SER A 1 169 ? 4.484 9.616 -22.419 1.00 90.12 169 SER A N 1
ATOM 1306 C CA . SER A 1 169 ? 3.528 10.401 -23.196 1.00 90.12 169 SER A CA 1
ATOM 1307 C C . SER A 1 169 ? 2.268 10.731 -22.380 1.00 90.12 169 SER A C 1
ATOM 1309 O O . SER A 1 169 ? 1.855 9.969 -21.499 1.00 90.12 169 SER A O 1
ATOM 1311 N N . GLY A 1 170 ? 1.595 11.840 -22.707 1.00 90.31 170 GLY A N 1
ATOM 1312 C CA . GLY A 1 170 ? 0.337 12.219 -22.050 1.00 90.31 170 GLY A CA 1
ATOM 1313 C C . GLY A 1 170 ? -0.768 11.162 -22.190 1.00 90.31 170 GLY A C 1
ATOM 1314 O O . GLY A 1 170 ? -1.561 10.974 -21.268 1.00 90.31 170 GLY A O 1
ATOM 1315 N N . ILE A 1 171 ? -0.786 10.414 -23.300 1.00 92.56 171 ILE A N 1
ATOM 1316 C CA . ILE A 1 171 ? -1.741 9.318 -23.502 1.00 92.56 171 ILE A CA 1
ATOM 1317 C C . ILE A 1 171 ? -1.419 8.112 -22.607 1.00 92.56 171 ILE A C 1
ATOM 1319 O O . ILE A 1 171 ? -2.322 7.540 -22.001 1.00 92.56 171 ILE A O 1
ATOM 1323 N N . THR A 1 172 ? -0.137 7.775 -22.430 1.00 92.38 172 THR A N 1
ATOM 1324 C CA . THR A 1 172 ? 0.298 6.729 -21.491 1.00 92.38 172 THR A CA 1
ATOM 1325 C C . THR A 1 172 ? -0.077 7.092 -20.054 1.00 92.38 172 THR A C 1
ATOM 1327 O O . THR A 1 172 ? -0.555 6.243 -19.301 1.00 92.38 172 THR A O 1
ATOM 1330 N N . LEU A 1 173 ? 0.075 8.367 -19.680 1.00 93.19 173 LEU A N 1
ATOM 1331 C CA . LEU A 1 173 ? -0.349 8.867 -18.373 1.00 93.19 173 LEU A CA 1
ATOM 1332 C C . LEU A 1 173 ? -1.864 8.721 -18.174 1.00 93.19 173 LEU A C 1
ATOM 1334 O O . LEU A 1 173 ? -2.302 8.291 -17.107 1.00 93.19 173 LEU A O 1
ATOM 1338 N N . LEU A 1 174 ? -2.664 9.028 -19.201 1.00 95.25 174 LEU A N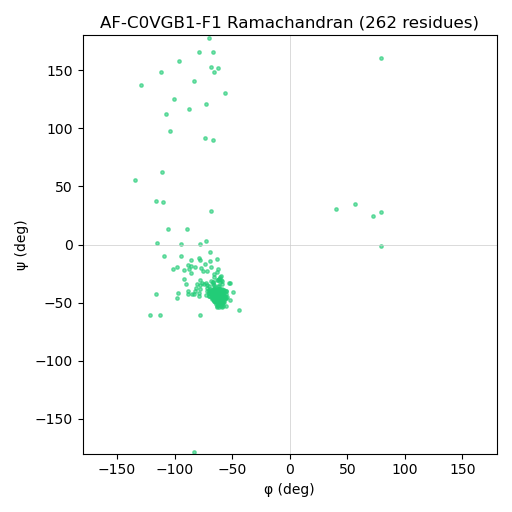 1
ATOM 1339 C CA . LEU A 1 174 ? -4.113 8.835 -19.162 1.00 95.25 174 LEU A CA 1
ATOM 1340 C C . LEU A 1 174 ? -4.477 7.357 -18.959 1.00 95.25 174 LEU A C 1
ATOM 1342 O O . LEU A 1 174 ? -5.285 7.046 -18.083 1.00 95.25 174 LEU A O 1
ATOM 1346 N N . TYR A 1 175 ? -3.849 6.442 -19.704 1.00 95.56 175 TYR A N 1
ATOM 1347 C CA . TYR A 1 175 ? -4.058 5.003 -19.515 1.00 95.56 175 TYR A CA 1
ATOM 1348 C C . TYR A 1 175 ? -3.680 4.542 -18.110 1.00 95.56 175 TYR A C 1
ATOM 1350 O O . TYR A 1 175 ? -4.412 3.755 -17.513 1.00 95.56 175 TYR A O 1
ATOM 1358 N N . LEU A 1 176 ? -2.593 5.068 -17.543 1.00 95.50 176 LEU A N 1
ATOM 1359 C CA . LEU A 1 176 ? -2.182 4.753 -16.179 1.00 95.50 176 LEU A CA 1
ATOM 1360 C C . LEU A 1 176 ? -3.203 5.246 -15.143 1.00 95.50 176 LEU A C 1
ATOM 1362 O O . LEU A 1 176 ? -3.555 4.503 -14.229 1.00 95.50 176 LEU A O 1
ATOM 1366 N N . ILE A 1 177 ? -3.724 6.467 -15.297 1.00 96.56 177 ILE A N 1
ATOM 1367 C CA . ILE A 1 177 ? -4.778 7.010 -14.424 1.00 96.56 177 ILE A CA 1
ATOM 1368 C C . ILE A 1 177 ? -6.031 6.133 -14.485 1.00 96.56 177 ILE A C 1
ATOM 1370 O O . ILE A 1 177 ? -6.597 5.799 -13.440 1.00 96.56 177 ILE A O 1
ATOM 1374 N N . ILE A 1 178 ? -6.450 5.728 -15.688 1.00 96.94 178 ILE A N 1
ATOM 1375 C CA . ILE A 1 178 ? -7.605 4.844 -15.883 1.00 96.94 178 ILE A CA 1
ATOM 1376 C C . ILE A 1 178 ? -7.343 3.485 -15.230 1.00 96.94 178 ILE A C 1
ATOM 1378 O O . ILE A 1 178 ? -8.174 3.024 -14.450 1.00 96.94 178 ILE A O 1
ATOM 1382 N N . ALA A 1 179 ? -6.180 2.874 -15.464 1.00 96.62 179 ALA A N 1
ATOM 1383 C CA . ALA A 1 179 ? -5.807 1.589 -14.878 1.00 96.62 179 ALA A CA 1
ATOM 1384 C C . ALA A 1 179 ? -5.817 1.626 -13.341 1.00 96.62 179 ALA A C 1
ATOM 1386 O O . ALA A 1 179 ? -6.420 0.762 -12.703 1.00 96.62 179 ALA A O 1
ATOM 1387 N N . CYS A 1 180 ? -5.217 2.657 -12.737 1.00 96.88 180 CYS A N 1
ATOM 1388 C CA . CYS A 1 180 ? -5.229 2.863 -11.288 1.00 96.88 180 CYS A CA 1
ATOM 1389 C C . CYS A 1 180 ? -6.651 3.078 -10.749 1.00 96.88 180 CYS A C 1
ATOM 1391 O O . CYS A 1 180 ? -6.999 2.528 -9.704 1.00 96.88 180 CYS A O 1
ATOM 1393 N N . SER A 1 181 ? -7.484 3.837 -11.466 1.00 97.06 181 SER A N 1
ATOM 1394 C CA . SER A 1 181 ? -8.879 4.097 -11.084 1.00 97.06 181 SER A CA 1
ATOM 1395 C C . SER A 1 181 ? -9.736 2.831 -11.146 1.00 97.06 181 SER A C 1
ATOM 1397 O O . SER A 1 181 ? -10.510 2.563 -10.225 1.00 97.06 181 SER A O 1
ATOM 1399 N N . VAL A 1 182 ? -9.577 2.027 -12.200 1.00 97.19 182 VAL A N 1
ATOM 1400 C CA . VAL A 1 182 ? -10.265 0.740 -12.372 1.00 97.19 182 VAL A CA 1
ATOM 1401 C C . VAL A 1 182 ? -9.831 -0.245 -11.289 1.00 97.19 182 VAL A C 1
ATOM 1403 O O . VAL A 1 182 ? -10.691 -0.809 -10.616 1.00 97.19 182 VAL A O 1
ATOM 1406 N N . LEU A 1 183 ? -8.523 -0.397 -11.053 1.00 96.88 183 LEU A N 1
ATOM 1407 C CA . LEU A 1 183 ? -8.000 -1.260 -9.991 1.00 96.88 183 LEU A CA 1
ATOM 1408 C C . LEU A 1 183 ? -8.566 -0.859 -8.624 1.00 96.88 183 LEU A C 1
ATOM 1410 O O . LEU A 1 183 ? -9.082 -1.709 -7.898 1.00 96.88 183 LEU A O 1
ATOM 1414 N N . LEU A 1 184 ? -8.508 0.434 -8.287 1.00 96.44 184 LEU A N 1
ATOM 1415 C CA . LEU A 1 184 ? -9.047 0.945 -7.030 1.00 96.44 184 LEU A CA 1
ATOM 1416 C C . LEU A 1 184 ? -10.549 0.653 -6.918 1.00 96.44 184 LEU A C 1
ATOM 1418 O O . LEU A 1 184 ? -10.999 0.182 -5.878 1.00 96.44 184 LEU A O 1
ATOM 1422 N N . THR A 1 185 ? -11.314 0.877 -7.987 1.00 96.69 185 THR A N 1
ATOM 1423 C CA . THR A 1 185 ? -12.764 0.631 -8.015 1.00 96.69 185 THR A CA 1
ATOM 1424 C C . THR A 1 185 ? -13.082 -0.839 -7.768 1.00 96.69 185 THR A C 1
ATOM 1426 O O . THR A 1 185 ? -13.902 -1.144 -6.905 1.00 96.69 185 THR A O 1
ATOM 1429 N N . ILE A 1 186 ? -12.402 -1.756 -8.462 1.00 96.81 186 ILE A N 1
ATOM 1430 C CA . ILE A 1 186 ? -12.583 -3.204 -8.284 1.00 96.81 186 ILE A CA 1
ATOM 1431 C C . ILE A 1 186 ? -12.291 -3.597 -6.835 1.00 96.81 186 ILE A C 1
ATOM 1433 O O . ILE A 1 186 ? -13.117 -4.243 -6.190 1.00 96.81 186 ILE A O 1
ATOM 1437 N N . VAL A 1 187 ? -11.147 -3.169 -6.295 1.00 96.50 187 VAL A N 1
ATOM 1438 C CA . VAL A 1 187 ? -10.755 -3.494 -4.918 1.00 96.50 187 VAL A CA 1
ATOM 1439 C C . VAL A 1 187 ? -11.744 -2.916 -3.909 1.00 96.50 187 VAL A C 1
ATOM 1441 O O . VAL A 1 187 ? -12.110 -3.606 -2.961 1.00 96.50 187 VAL A O 1
ATOM 1444 N N . MET A 1 188 ? -12.218 -1.686 -4.104 1.00 95.38 188 MET A N 1
ATOM 1445 C CA . MET A 1 188 ? -13.191 -1.059 -3.208 1.00 95.38 188 MET A CA 1
ATOM 1446 C C . MET A 1 188 ? -14.557 -1.747 -3.266 1.00 95.38 188 MET A C 1
ATOM 1448 O O . MET A 1 188 ? -15.173 -1.943 -2.221 1.00 95.38 188 MET A O 1
ATOM 1452 N N . LEU A 1 189 ? -15.022 -2.167 -4.446 1.00 96.31 189 LEU A N 1
ATOM 1453 C CA . LEU A 1 189 ? -16.257 -2.945 -4.578 1.00 96.31 189 LEU A CA 1
ATOM 1454 C C . LEU A 1 189 ? -16.131 -4.288 -3.857 1.00 96.31 189 LEU A C 1
ATOM 1456 O O . LEU A 1 189 ? -16.978 -4.629 -3.031 1.00 96.31 189 LEU A O 1
ATOM 1460 N N . LEU A 1 190 ? -15.039 -5.018 -4.091 1.00 95.69 190 LEU A N 1
ATOM 1461 C CA . LEU A 1 190 ? -14.763 -6.268 -3.387 1.00 95.69 190 LEU A CA 1
ATOM 1462 C C . LEU A 1 190 ? -14.700 -6.043 -1.869 1.00 95.69 190 LEU A C 1
ATOM 1464 O O . LEU A 1 190 ? -15.353 -6.760 -1.114 1.00 95.69 190 LEU A O 1
ATOM 1468 N N . ALA A 1 191 ? -13.998 -5.010 -1.408 1.00 94.69 191 ALA A N 1
ATOM 1469 C CA . ALA A 1 191 ? -13.886 -4.688 0.012 1.00 94.69 191 ALA A CA 1
ATOM 1470 C C . ALA A 1 191 ? -15.206 -4.183 0.629 1.00 94.69 191 ALA A C 1
ATOM 1472 O O . ALA A 1 191 ? -15.337 -4.155 1.850 1.00 94.69 191 ALA A O 1
ATOM 1473 N N . PHE A 1 192 ? -16.198 -3.806 -0.182 1.00 94.06 192 PHE A N 1
ATOM 1474 C CA . PHE A 1 192 ? -17.540 -3.449 0.277 1.00 94.06 192 PHE A CA 1
ATOM 1475 C C . PHE A 1 192 ? -18.483 -4.657 0.360 1.00 94.06 192 PHE A C 1
ATOM 1477 O O . PHE A 1 192 ? -19.274 -4.748 1.301 1.00 94.06 192 PHE A O 1
ATOM 1484 N N . TYR A 1 193 ? -18.422 -5.577 -0.607 1.00 94.44 193 TYR A N 1
ATOM 1485 C CA . TYR A 1 193 ? -19.324 -6.733 -0.675 1.00 94.44 193 TYR A CA 1
ATOM 1486 C C . TYR A 1 193 ? -18.814 -7.947 0.102 1.00 94.44 193 TYR A C 1
ATOM 1488 O O . TYR A 1 193 ? -19.586 -8.562 0.836 1.00 94.44 193 TYR A O 1
ATOM 1496 N N . VAL A 1 194 ? -17.521 -8.268 0.002 1.00 94.19 194 VAL A N 1
ATOM 1497 C CA . VAL A 1 194 ? -16.944 -9.469 0.623 1.00 94.19 194 VAL A CA 1
ATOM 1498 C C . VAL A 1 194 ? -17.154 -9.472 2.145 1.00 94.19 194 VAL A C 1
ATOM 1500 O O . VAL A 1 194 ? -17.688 -10.454 2.659 1.00 94.19 194 VAL A O 1
ATOM 1503 N N . PRO A 1 195 ? -16.872 -8.388 2.896 1.00 92.00 195 PRO A N 1
ATOM 1504 C CA . PRO A 1 195 ? -17.109 -8.384 4.341 1.00 92.00 195 PRO A CA 1
ATOM 1505 C C . PRO A 1 195 ? -18.578 -8.577 4.739 1.00 92.00 195 PRO A C 1
ATOM 1507 O O . PRO A 1 195 ? -18.863 -9.144 5.793 1.00 92.00 195 PRO A O 1
ATOM 1510 N N . LYS A 1 196 ? -19.525 -8.136 3.902 1.00 90.94 196 LYS A N 1
ATOM 1511 C CA . LYS A 1 196 ? -20.958 -8.347 4.151 1.00 90.94 196 LYS A CA 1
ATOM 1512 C C . LYS A 1 196 ? -21.330 -9.815 4.019 1.00 90.94 196 LYS A C 1
ATOM 1514 O O . LYS A 1 196 ? -22.076 -10.324 4.845 1.00 90.94 196 LYS A O 1
ATOM 1519 N N . TRP A 1 197 ? -20.783 -10.494 3.014 1.00 90.62 197 TRP A N 1
ATOM 1520 C CA . TRP A 1 197 ? -21.017 -11.923 2.798 1.00 90.62 197 TRP A CA 1
ATOM 1521 C C . TRP A 1 197 ? -20.440 -12.782 3.922 1.00 90.62 197 TRP A C 1
ATOM 1523 O O . TRP A 1 197 ? -21.056 -13.761 4.323 1.00 90.62 197 TRP A O 1
ATOM 1533 N N . PHE A 1 198 ? -19.303 -12.377 4.487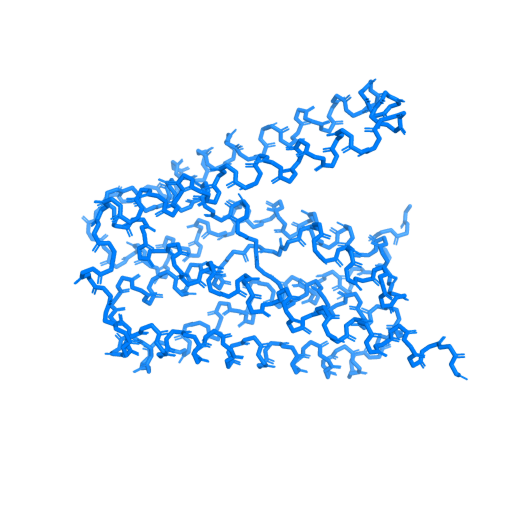 1.00 88.56 198 PHE A N 1
ATOM 1534 C CA . PHE A 1 198 ? -18.722 -13.026 5.665 1.00 88.56 198 PHE A CA 1
ATOM 1535 C C . PHE A 1 198 ? -19.410 -12.652 6.994 1.00 88.56 198 PHE A C 1
ATOM 1537 O O . PHE A 1 198 ? -18.989 -13.133 8.045 1.00 88.56 198 PHE A O 1
ATOM 1544 N N . GLY A 1 199 ? -20.453 -11.812 6.972 1.00 88.75 199 GLY A N 1
ATOM 1545 C CA . GLY A 1 199 ? -21.243 -11.468 8.156 1.00 88.75 199 GLY A CA 1
ATOM 1546 C C . GLY A 1 199 ? -20.536 -10.549 9.158 1.00 88.75 199 GLY A C 1
ATOM 1547 O O . GLY A 1 199 ? -20.875 -10.564 10.340 1.00 88.75 199 GLY A O 1
ATOM 1548 N N . PHE A 1 200 ? -19.548 -9.755 8.728 1.00 90.56 200 PHE A N 1
ATOM 1549 C CA . PHE A 1 200 ? -18.871 -8.806 9.620 1.00 90.56 200 PHE A CA 1
ATOM 1550 C C . PHE A 1 200 ? -19.820 -7.696 10.091 1.00 90.56 200 PHE A C 1
ATOM 1552 O O . PHE A 1 200 ? -20.699 -7.259 9.346 1.00 90.56 200 PHE A O 1
ATOM 1559 N N . ASN A 1 201 ? -19.612 -7.186 11.308 1.00 91.12 201 ASN A N 1
ATOM 1560 C CA . ASN A 1 201 ? -20.362 -6.036 11.816 1.00 91.12 201 ASN A CA 1
ATOM 1561 C C . ASN A 1 201 ? -20.020 -4.752 11.025 1.00 91.12 201 ASN A C 1
ATOM 1563 O O . ASN A 1 201 ? -19.027 -4.686 10.298 1.00 91.12 201 ASN A O 1
ATOM 1567 N N . ARG A 1 202 ? -20.832 -3.697 11.166 1.00 89.75 202 ARG A N 1
ATOM 1568 C CA . ARG A 1 202 ? -20.656 -2.454 10.392 1.00 89.75 202 ARG A CA 1
ATOM 1569 C C . ARG A 1 202 ? -19.283 -1.803 10.611 1.00 89.75 202 ARG A C 1
ATOM 1571 O O . ARG A 1 202 ? -18.680 -1.342 9.645 1.00 89.75 202 ARG A O 1
ATOM 1578 N N . ALA A 1 203 ? -18.794 -1.787 11.851 1.00 90.19 203 ALA A N 1
ATOM 1579 C CA . ALA A 1 203 ? -17.524 -1.159 12.205 1.00 90.19 203 ALA A CA 1
ATOM 1580 C C . ALA A 1 203 ? -16.326 -1.873 11.553 1.00 90.19 203 ALA A C 1
ATOM 1582 O O . ALA A 1 203 ? -15.438 -1.215 11.012 1.00 90.19 203 ALA A O 1
ATOM 1583 N N . ASP A 1 204 ? -16.340 -3.205 11.536 1.00 90.88 204 ASP A N 1
ATOM 1584 C CA . ASP A 1 204 ? -15.323 -4.042 10.904 1.00 90.88 204 ASP A CA 1
ATOM 1585 C C . ASP A 1 204 ? -15.416 -3.968 9.379 1.00 90.88 204 ASP A C 1
ATOM 1587 O O . ASP A 1 204 ? -14.386 -3.897 8.717 1.00 90.88 204 ASP A O 1
ATOM 1591 N N . GLN A 1 205 ? -16.622 -3.904 8.796 1.00 92.62 205 GLN A N 1
ATOM 1592 C CA . GLN A 1 205 ? -16.786 -3.682 7.352 1.00 92.62 205 GLN A CA 1
ATOM 1593 C C . GLN A 1 205 ? -16.125 -2.368 6.908 1.00 92.62 205 GLN A C 1
ATOM 1595 O O . GLN A 1 205 ? -15.422 -2.340 5.900 1.00 92.62 205 GLN A O 1
ATOM 1600 N N . VAL A 1 206 ? -16.325 -1.284 7.668 1.00 93.31 206 VAL A N 1
ATOM 1601 C CA . VAL A 1 206 ? -15.696 0.021 7.402 1.00 93.31 206 VAL A CA 1
ATOM 1602 C C . VAL A 1 206 ? -14.172 -0.077 7.511 1.00 93.31 206 VAL A C 1
ATOM 1604 O O . VAL A 1 206 ? -13.458 0.414 6.634 1.00 93.31 206 VAL A O 1
ATOM 1607 N N . THR A 1 207 ? -13.668 -0.750 8.546 1.00 93.31 207 THR A N 1
ATOM 1608 C CA . THR A 1 207 ? -12.230 -0.979 8.730 1.00 93.31 207 THR A CA 1
ATOM 1609 C C . THR A 1 207 ? -11.632 -1.793 7.589 1.00 93.31 207 THR A C 1
ATOM 1611 O O . THR A 1 207 ? -10.622 -1.386 7.015 1.00 93.31 207 THR A O 1
ATOM 1614 N N . ILE A 1 208 ? -12.259 -2.909 7.207 1.00 94.12 208 ILE A N 1
ATOM 1615 C CA . ILE A 1 208 ? -11.795 -3.748 6.098 1.00 94.12 208 ILE A CA 1
ATOM 1616 C C . ILE A 1 208 ? -11.774 -2.933 4.813 1.00 94.12 208 ILE A C 1
ATOM 1618 O O . ILE A 1 208 ? -10.770 -2.966 4.108 1.00 94.12 208 ILE A O 1
ATOM 1622 N N . PHE A 1 209 ? -12.823 -2.159 4.536 1.00 95.62 209 PHE A N 1
ATOM 1623 C CA . PHE A 1 209 ? -12.901 -1.318 3.348 1.00 95.62 209 PHE A CA 1
ATOM 1624 C C . PHE A 1 209 ? -11.708 -0.365 3.235 1.00 95.62 209 PHE A C 1
ATOM 1626 O O . PHE A 1 209 ? -11.002 -0.366 2.226 1.00 95.62 209 PHE A O 1
ATOM 1633 N N . PHE A 1 210 ? -11.424 0.408 4.287 1.00 95.12 210 PHE A N 1
ATOM 1634 C CA . PHE A 1 210 ? -10.345 1.392 4.238 1.00 95.12 210 PHE A CA 1
ATOM 1635 C C . PHE A 1 210 ? -8.947 0.793 4.354 1.00 95.12 210 PHE A C 1
ATOM 1637 O O . PHE A 1 210 ? -8.026 1.360 3.765 1.00 95.12 210 PHE A O 1
ATOM 1644 N N . CYS A 1 211 ? -8.761 -0.293 5.101 1.00 93.56 211 CYS A N 1
ATOM 1645 C CA . CYS A 1 211 ? -7.459 -0.946 5.215 1.00 93.56 211 CYS A CA 1
ATOM 1646 C C . CYS A 1 211 ? -7.102 -1.739 3.954 1.00 93.56 211 CYS A C 1
ATOM 1648 O O . CYS A 1 211 ? -5.930 -1.783 3.584 1.00 93.56 211 CYS A O 1
ATOM 1650 N N . SER A 1 212 ? -8.095 -2.325 3.283 1.00 93.25 212 SER A N 1
ATOM 1651 C CA . SER A 1 212 ? -7.893 -3.180 2.109 1.00 93.25 212 SER A CA 1
ATOM 1652 C C . SER A 1 212 ? -7.729 -2.411 0.811 1.00 93.25 212 SER A C 1
ATOM 1654 O O . SER A 1 212 ? -7.231 -2.988 -0.138 1.00 93.25 212 SER A O 1
ATOM 1656 N N . SER A 1 213 ? -8.153 -1.147 0.727 1.00 92.50 213 SER A N 1
ATOM 1657 C CA . SER A 1 213 ? -8.126 -0.375 -0.525 1.00 92.50 213 SER A CA 1
ATOM 1658 C C . SER A 1 213 ? -6.878 0.486 -0.709 1.00 92.50 213 SER A C 1
ATOM 1660 O O . SER A 1 213 ? -6.793 1.222 -1.691 1.00 92.50 213 SER A O 1
ATOM 1662 N N . LYS A 1 214 ? -5.945 0.465 0.250 1.00 92.88 214 LYS A N 1
ATOM 1663 C CA . LYS A 1 214 ? -4.826 1.410 0.285 1.00 92.88 214 LYS A CA 1
ATOM 1664 C C . LYS A 1 214 ? -3.484 0.767 0.023 1.00 92.88 214 LYS A C 1
ATOM 1666 O O . LYS A 1 214 ? -3.244 -0.365 0.431 1.00 92.88 214 LYS A O 1
ATOM 1671 N N . LYS A 1 215 ? -2.593 1.551 -0.583 1.00 93.50 215 LYS A N 1
ATOM 1672 C CA . LYS A 1 215 ? -1.184 1.214 -0.805 1.00 93.50 215 LYS A CA 1
ATOM 1673 C C . LYS A 1 215 ? -0.273 2.334 -0.313 1.00 93.50 215 LYS A C 1
ATOM 1675 O O . LYS A 1 215 ? -0.572 3.523 -0.487 1.00 93.50 215 LYS A O 1
ATOM 1680 N N . THR A 1 216 ? 0.814 1.954 0.356 1.00 90.81 216 THR A N 1
ATOM 1681 C CA . THR A 1 216 ? 1.723 2.899 1.016 1.00 90.81 216 THR A CA 1
ATOM 1682 C C . THR A 1 216 ? 2.812 3.421 0.094 1.00 90.81 216 THR A C 1
ATOM 1684 O O . THR A 1 216 ? 3.690 2.694 -0.356 1.00 90.81 216 THR A O 1
ATOM 1687 N N . LEU A 1 217 ? 2.777 4.730 -0.145 1.00 90.19 217 LEU A N 1
ATOM 1688 C CA . LEU A 1 217 ? 3.838 5.430 -0.857 1.00 90.19 217 LEU A CA 1
ATOM 1689 C C . LEU A 1 217 ? 5.050 5.675 0.053 1.00 90.19 217 LEU A C 1
ATOM 1691 O O . LEU A 1 217 ? 6.183 5.515 -0.391 1.00 90.19 217 LEU A O 1
ATOM 1695 N N . ALA A 1 218 ? 4.817 5.999 1.330 1.00 86.94 218 ALA A N 1
ATOM 1696 C CA . ALA A 1 218 ? 5.861 6.394 2.277 1.00 86.94 218 ALA A CA 1
ATOM 1697 C C . ALA A 1 218 ? 6.943 5.319 2.467 1.00 86.94 218 ALA A C 1
ATOM 1699 O O . ALA A 1 218 ? 8.125 5.641 2.466 1.00 86.94 218 ALA A O 1
ATOM 1700 N N . SER A 1 219 ? 6.554 4.046 2.580 1.00 87.00 219 SER A N 1
ATOM 1701 C CA . SER A 1 219 ? 7.507 2.926 2.606 1.00 87.00 219 SER A CA 1
ATOM 1702 C C . SER A 1 219 ? 7.781 2.344 1.217 1.00 87.00 219 SER A C 1
ATOM 1704 O O . SER A 1 219 ? 8.848 1.774 1.005 1.00 87.00 219 SER A O 1
ATOM 1706 N N . GLY A 1 220 ? 6.880 2.542 0.249 1.00 90.69 220 GLY A N 1
ATOM 1707 C CA . GLY A 1 220 ? 7.075 2.082 -1.125 1.00 90.69 220 GLY A CA 1
ATOM 1708 C C . GLY A 1 220 ? 8.230 2.766 -1.854 1.00 90.69 220 GLY A C 1
ATOM 1709 O O . GLY A 1 220 ? 8.968 2.097 -2.569 1.00 90.69 220 GLY A O 1
ATOM 1710 N N . VAL A 1 221 ? 8.444 4.068 -1.642 1.00 90.44 221 VAL A N 1
ATOM 1711 C CA . VAL A 1 221 ? 9.558 4.806 -2.264 1.00 90.44 221 VAL A CA 1
ATOM 1712 C C . VAL A 1 221 ? 10.931 4.278 -1.806 1.00 90.44 221 VAL A C 1
ATOM 1714 O O . VAL A 1 221 ? 11.718 3.891 -2.672 1.00 90.44 221 VAL A O 1
ATOM 1717 N N . PRO A 1 222 ? 11.230 4.172 -0.493 1.00 89.00 222 PRO A N 1
ATOM 1718 C CA . PRO A 1 222 ? 12.470 3.549 -0.023 1.00 89.00 222 PRO A CA 1
ATOM 1719 C C . PRO A 1 222 ? 12.647 2.097 -0.487 1.00 89.00 222 PRO A C 1
ATOM 1721 O O . PRO A 1 222 ? 13.747 1.695 -0.859 1.00 89.00 222 PRO A O 1
ATOM 1724 N N . MET A 1 223 ? 11.568 1.303 -0.517 1.00 90.69 223 MET A N 1
ATOM 1725 C CA . MET A 1 223 ? 11.626 -0.065 -1.048 1.00 90.69 223 MET A CA 1
ATOM 1726 C C . MET A 1 223 ? 11.990 -0.082 -2.535 1.00 90.69 223 MET A C 1
ATOM 1728 O O . MET A 1 223 ? 12.809 -0.900 -2.947 1.00 90.69 223 MET A O 1
ATOM 1732 N N . ALA A 1 224 ? 11.421 0.821 -3.339 1.00 90.38 224 ALA A N 1
ATOM 1733 C CA . ALA A 1 224 ? 11.718 0.908 -4.765 1.00 90.38 224 ALA A CA 1
ATOM 1734 C C . ALA A 1 224 ? 13.197 1.228 -5.016 1.00 90.38 224 ALA A C 1
ATOM 1736 O O . ALA A 1 224 ? 13.814 0.602 -5.873 1.00 90.38 224 ALA A O 1
ATOM 1737 N N . GLN A 1 225 ? 13.777 2.143 -4.230 1.00 88.00 225 GLN A N 1
ATOM 1738 C CA . GLN A 1 225 ? 15.195 2.509 -4.318 1.00 88.00 225 GLN A CA 1
ATOM 1739 C C . GLN A 1 225 ? 16.134 1.317 -4.104 1.00 88.00 225 GLN A C 1
ATOM 1741 O O . GLN A 1 225 ? 17.182 1.261 -4.737 1.00 88.00 225 GLN A O 1
ATOM 1746 N N . ILE A 1 226 ? 15.753 0.365 -3.247 1.00 87.69 226 ILE A N 1
ATOM 1747 C CA . ILE A 1 226 ? 16.531 -0.854 -2.989 1.00 87.69 226 ILE A CA 1
ATOM 1748 C C . ILE A 1 226 ? 16.256 -1.940 -4.037 1.00 87.69 226 ILE A C 1
ATOM 1750 O O . ILE A 1 226 ? 17.174 -2.629 -4.476 1.00 87.69 226 ILE A O 1
ATOM 1754 N N . LEU A 1 227 ? 14.992 -2.138 -4.419 1.00 86.00 227 LEU A N 1
ATOM 1755 C CA . LEU A 1 227 ? 14.590 -3.254 -5.286 1.00 86.00 227 LEU A CA 1
ATOM 1756 C C . LEU A 1 227 ? 14.916 -3.015 -6.760 1.00 86.00 227 LEU A C 1
ATOM 1758 O O . LEU A 1 227 ? 15.177 -3.963 -7.491 1.00 86.00 227 LEU A O 1
ATOM 1762 N N . PHE A 1 228 ? 14.906 -1.759 -7.194 1.00 85.88 228 PHE A N 1
ATOM 1763 C CA . PHE A 1 228 ? 15.040 -1.369 -8.595 1.00 85.88 228 PHE A CA 1
ATOM 1764 C C . PHE A 1 228 ? 16.315 -0.550 -8.830 1.00 85.88 228 PHE A C 1
ATOM 1766 O O . PHE A 1 228 ? 16.327 0.398 -9.615 1.00 85.88 228 PHE A O 1
ATOM 1773 N N . ILE A 1 229 ? 17.405 -0.904 -8.140 1.00 81.50 229 ILE A N 1
ATOM 1774 C CA . ILE A 1 229 ? 18.716 -0.273 -8.338 1.00 81.50 229 ILE A CA 1
ATOM 1775 C C . ILE A 1 229 ? 19.118 -0.389 -9.814 1.00 81.50 229 ILE A C 1
ATOM 1777 O O . ILE A 1 229 ? 19.051 -1.462 -10.410 1.00 81.50 229 ILE A O 1
ATOM 1781 N N . GLY A 1 230 ? 19.528 0.734 -10.406 1.00 76.81 230 GLY A N 1
ATOM 1782 C CA . GLY A 1 230 ? 19.910 0.808 -11.819 1.00 76.81 230 GLY A CA 1
ATOM 1783 C C . GLY A 1 230 ? 18.734 0.875 -12.802 1.00 76.81 230 GLY A C 1
ATOM 1784 O O . GLY A 1 230 ? 18.965 1.001 -14.000 1.00 76.81 230 GLY A O 1
ATOM 1785 N N . GLN A 1 231 ? 17.487 0.832 -12.326 1.00 82.00 231 GLN A N 1
ATOM 1786 C CA . GLN A 1 231 ? 16.296 1.069 -13.143 1.00 82.00 231 GLN A CA 1
ATOM 1787 C C . GLN A 1 231 ? 15.829 2.528 -13.014 1.00 82.00 231 GLN A C 1
ATOM 1789 O O . GLN A 1 231 ? 16.114 3.193 -12.012 1.00 82.00 231 GLN A O 1
ATOM 1794 N N . PRO A 1 232 ? 15.073 3.045 -13.996 1.00 83.19 232 PRO A N 1
ATOM 1795 C CA . PRO A 1 232 ? 14.475 4.374 -13.923 1.00 83.19 232 PRO A CA 1
ATOM 1796 C C . PRO A 1 232 ? 13.408 4.433 -12.818 1.00 83.19 232 PRO A C 1
ATOM 1798 O O . PRO A 1 232 ? 12.221 4.195 -13.052 1.00 83.19 232 PRO A O 1
ATOM 1801 N N . LEU A 1 233 ? 13.834 4.789 -11.599 1.00 85.00 233 LEU A N 1
ATOM 1802 C CA . LEU A 1 233 ? 12.982 4.862 -10.404 1.00 85.00 233 LEU A CA 1
ATOM 1803 C C . LEU A 1 233 ? 11.726 5.709 -10.617 1.00 85.00 233 LEU A C 1
ATOM 1805 O O . LEU A 1 233 ? 10.670 5.377 -10.085 1.00 85.00 233 LEU A O 1
ATOM 1809 N N . GLY A 1 234 ? 11.817 6.757 -11.439 1.00 86.38 234 GLY A N 1
ATOM 1810 C CA . GLY A 1 234 ? 10.673 7.586 -11.797 1.00 86.38 234 GLY A CA 1
ATOM 1811 C C . GLY A 1 234 ? 9.515 6.797 -12.405 1.00 86.38 234 GLY A C 1
ATOM 1812 O O . GLY A 1 234 ? 8.376 6.987 -11.990 1.00 86.38 234 GLY A O 1
ATOM 1813 N N . MET A 1 235 ? 9.792 5.866 -13.322 1.00 88.81 235 MET A N 1
ATOM 1814 C CA . MET A 1 235 ? 8.748 5.038 -13.936 1.00 88.81 235 MET A CA 1
ATOM 1815 C C . MET A 1 235 ? 8.194 3.990 -12.971 1.00 88.81 235 MET A C 1
ATOM 1817 O O . MET A 1 235 ? 7.000 3.707 -12.992 1.00 88.81 235 MET A O 1
ATOM 1821 N N . ILE A 1 236 ? 9.026 3.460 -12.075 1.00 90.81 236 ILE A N 1
ATOM 1822 C CA . ILE A 1 236 ? 8.583 2.489 -11.067 1.00 90.81 236 ILE A CA 1
ATOM 1823 C C . ILE A 1 236 ? 7.680 3.142 -10.010 1.00 90.81 236 ILE A C 1
ATOM 1825 O O . ILE A 1 236 ? 6.696 2.549 -9.572 1.00 90.81 236 ILE A O 1
ATOM 1829 N N . VAL A 1 237 ? 7.996 4.371 -9.598 1.00 91.50 237 VAL A N 1
ATOM 1830 C CA . VAL A 1 237 ? 7.281 5.079 -8.526 1.00 91.50 237 VAL A CA 1
ATOM 1831 C C . VAL A 1 237 ? 6.044 5.826 -9.047 1.00 91.50 237 VAL A C 1
ATOM 1833 O O . VAL A 1 237 ? 5.089 6.024 -8.295 1.00 91.50 237 VAL A O 1
ATOM 1836 N N . LEU A 1 238 ? 5.988 6.199 -10.329 1.00 92.88 238 LEU A N 1
ATOM 1837 C CA . LEU A 1 238 ? 4.870 6.973 -10.885 1.00 92.88 238 LEU A CA 1
ATOM 1838 C C . LEU A 1 238 ? 3.477 6.335 -10.648 1.00 92.88 238 LEU A C 1
ATOM 1840 O O . LEU A 1 238 ? 2.578 7.052 -10.198 1.00 92.88 238 LEU A O 1
ATOM 1844 N N . PRO A 1 239 ? 3.260 5.018 -10.858 1.00 94.94 239 PRO A N 1
ATOM 1845 C CA . PRO A 1 239 ? 1.964 4.384 -10.603 1.00 94.94 239 PRO A CA 1
ATOM 1846 C C . PRO A 1 239 ? 1.481 4.520 -9.157 1.00 94.94 239 PRO A C 1
ATOM 1848 O O . PRO A 1 239 ? 0.331 4.906 -8.938 1.00 94.94 239 PRO A O 1
ATOM 1851 N N . ILE A 1 240 ? 2.354 4.285 -8.165 1.00 94.38 240 ILE A N 1
ATOM 1852 C CA . ILE A 1 240 ? 1.982 4.435 -6.750 1.00 94.38 240 ILE A CA 1
ATOM 1853 C C . ILE A 1 240 ? 1.693 5.898 -6.401 1.00 94.38 240 ILE A C 1
ATOM 1855 O O . ILE A 1 240 ? 0.805 6.144 -5.592 1.00 94.38 240 ILE A O 1
ATOM 1859 N N . MET A 1 241 ? 2.355 6.875 -7.027 1.00 91.69 241 MET A N 1
ATOM 1860 C CA . MET A 1 241 ? 2.044 8.298 -6.822 1.00 91.69 241 MET A CA 1
ATOM 1861 C C . MET A 1 241 ? 0.635 8.654 -7.288 1.00 91.69 241 MET A C 1
ATOM 1863 O O . MET A 1 241 ? -0.136 9.262 -6.542 1.00 91.69 241 MET A O 1
ATOM 1867 N N . ILE A 1 242 ? 0.278 8.230 -8.500 1.00 93.94 242 ILE A N 1
ATOM 1868 C CA . ILE A 1 242 ? -1.045 8.481 -9.078 1.00 93.94 242 ILE A CA 1
ATOM 1869 C C . ILE A 1 242 ? -2.116 7.752 -8.268 1.00 93.94 242 ILE A C 1
ATOM 1871 O O . ILE A 1 242 ? -3.097 8.360 -7.838 1.00 93.94 242 ILE A O 1
ATOM 1875 N N . PHE A 1 243 ? -1.905 6.465 -7.994 1.00 95.44 243 PHE A N 1
ATOM 1876 C CA . PHE A 1 243 ? -2.827 5.669 -7.193 1.00 95.44 243 PHE A CA 1
ATOM 1877 C C . PHE A 1 243 ? -3.011 6.257 -5.794 1.00 95.44 243 PHE A C 1
ATOM 1879 O O . PHE A 1 243 ? -4.139 6.339 -5.308 1.00 95.44 243 PHE A O 1
ATOM 1886 N N . HIS A 1 244 ? -1.926 6.731 -5.168 1.00 92.50 244 HIS A N 1
ATOM 1887 C CA . HIS A 1 244 ? -1.975 7.353 -3.850 1.00 92.50 244 HIS A CA 1
ATOM 1888 C C . HIS A 1 244 ? -2.836 8.623 -3.831 1.00 92.50 244 HIS A C 1
ATOM 1890 O O . HIS A 1 244 ? -3.584 8.851 -2.879 1.00 92.50 244 HIS A O 1
ATOM 1896 N N . GLN A 1 245 ? -2.786 9.435 -4.884 1.00 93.44 245 GLN A N 1
ATOM 1897 C CA . GLN A 1 245 ? -3.619 10.629 -4.959 1.00 93.44 245 GLN A CA 1
ATOM 1898 C C . GLN A 1 245 ? -5.101 10.280 -5.158 1.00 93.44 245 GLN A C 1
ATOM 1900 O O . GLN A 1 245 ? -5.967 10.819 -4.461 1.00 93.44 245 GLN A O 1
ATOM 1905 N N . ILE A 1 246 ? -5.390 9.332 -6.054 1.00 94.88 246 ILE A N 1
ATOM 1906 C CA . ILE A 1 246 ? -6.760 8.884 -6.336 1.00 94.88 246 ILE A CA 1
ATOM 1907 C C . ILE A 1 246 ? -7.386 8.269 -5.075 1.00 94.88 246 ILE A C 1
ATOM 1909 O O . ILE A 1 246 ? -8.511 8.624 -4.715 1.00 94.88 246 ILE A O 1
ATOM 1913 N N . GLN A 1 247 ? -6.661 7.412 -4.339 1.00 94.25 247 GLN A N 1
ATOM 1914 C CA . GLN A 1 247 ? -7.189 6.801 -3.111 1.00 94.25 247 GLN A CA 1
ATOM 1915 C C . GLN A 1 247 ? -7.536 7.846 -2.043 1.00 94.25 247 GLN A C 1
ATOM 1917 O O . GLN A 1 247 ? -8.554 7.686 -1.374 1.00 94.25 247 GLN A O 1
ATOM 1922 N N . LEU A 1 248 ? -6.737 8.911 -1.875 1.00 91.81 248 LEU A N 1
ATOM 1923 C CA . LEU A 1 248 ? -7.011 9.950 -0.877 1.00 91.81 248 LEU A CA 1
ATOM 1924 C C . LEU A 1 248 ? -8.287 10.722 -1.222 1.00 91.81 248 LEU A C 1
ATOM 1926 O O . LEU A 1 248 ? -9.125 10.931 -0.344 1.00 91.81 248 LEU A O 1
ATOM 1930 N N . MET A 1 249 ? -8.459 11.089 -2.495 1.00 94.88 249 MET A N 1
ATOM 1931 C CA . MET A 1 249 ? -9.656 11.781 -2.978 1.00 94.88 249 MET A CA 1
ATOM 1932 C C . MET A 1 249 ? -10.908 10.909 -2.810 1.00 94.88 249 MET A C 1
ATOM 1934 O O . MET A 1 249 ? -11.871 11.319 -2.158 1.00 94.88 249 MET A O 1
ATOM 1938 N N . VAL A 1 250 ? -10.885 9.680 -3.335 1.00 95.12 250 VAL A N 1
ATOM 1939 C CA . VAL A 1 250 ? -12.047 8.776 -3.328 1.00 95.12 250 VAL A CA 1
ATOM 1940 C C . VAL A 1 250 ? -12.401 8.330 -1.906 1.00 95.12 250 VAL A C 1
ATOM 1942 O O . VAL A 1 250 ? -13.563 8.422 -1.500 1.00 95.12 250 VAL A O 1
ATOM 1945 N N . CYS A 1 251 ? -11.416 7.901 -1.106 1.00 93.19 251 CYS A N 1
ATOM 1946 C CA . CYS A 1 251 ? -11.664 7.497 0.282 1.00 93.19 251 CYS A CA 1
ATOM 1947 C C . CYS A 1 251 ? -12.142 8.672 1.138 1.00 93.19 251 CYS A C 1
ATOM 1949 O O . CYS A 1 251 ? -12.998 8.467 1.995 1.00 93.19 251 CYS A O 1
ATOM 1951 N N . GLY A 1 252 ? -11.632 9.887 0.907 1.00 92.62 252 GLY A N 1
ATOM 1952 C CA . GLY A 1 252 ? -12.069 11.083 1.624 1.00 92.62 252 GLY A CA 1
ATOM 1953 C C . GLY A 1 252 ? -13.540 11.404 1.386 1.00 92.62 252 GLY A C 1
ATOM 1954 O O . GLY A 1 252 ? -14.285 11.611 2.346 1.00 92.62 252 GLY A O 1
ATOM 1955 N N . VAL A 1 253 ? -13.988 11.360 0.128 1.00 94.44 253 VAL A N 1
ATOM 1956 C CA . VAL A 1 253 ? -15.402 11.566 -0.223 1.00 94.44 253 VAL A CA 1
ATOM 1957 C C . VAL A 1 253 ? -16.291 10.496 0.415 1.00 94.44 253 VAL A C 1
ATOM 1959 O O . VAL A 1 253 ? -17.313 10.826 1.018 1.00 94.44 253 VAL A O 1
ATOM 1962 N N . ILE A 1 254 ? -15.904 9.221 0.322 1.00 93.50 254 ILE A N 1
ATOM 1963 C CA . ILE A 1 254 ? -16.702 8.106 0.856 1.00 93.50 254 ILE A CA 1
ATOM 1964 C C . ILE A 1 254 ? -16.775 8.151 2.381 1.00 93.50 254 ILE A C 1
ATOM 1966 O O . ILE A 1 254 ? -17.864 8.041 2.941 1.00 93.50 254 ILE A O 1
ATOM 1970 N N . ALA A 1 255 ? -15.647 8.368 3.057 1.00 92.12 255 ALA A N 1
ATOM 1971 C CA . ALA A 1 255 ? -15.609 8.459 4.511 1.00 92.12 255 ALA A CA 1
ATOM 1972 C C . ALA A 1 255 ? -16.456 9.633 5.030 1.00 92.12 255 ALA A C 1
ATOM 1974 O O . ALA A 1 255 ? -17.164 9.483 6.024 1.00 92.12 255 ALA A O 1
ATOM 1975 N N . ASN A 1 256 ? -16.454 10.775 4.330 1.00 91.25 256 ASN A N 1
ATOM 1976 C CA . ASN A 1 256 ? -17.289 11.921 4.691 1.00 91.25 256 ASN A CA 1
ATOM 1977 C C . ASN A 1 256 ? -18.786 11.611 4.497 1.00 91.25 256 ASN A C 1
ATOM 1979 O O . ASN A 1 256 ? -19.604 11.918 5.360 1.00 91.25 256 ASN A O 1
ATOM 1983 N N . ARG A 1 257 ? -19.156 10.930 3.403 1.00 91.44 257 ARG A N 1
ATOM 1984 C CA . ARG A 1 257 ? -20.543 10.483 3.180 1.00 91.44 257 ARG A CA 1
ATOM 1985 C C . ARG A 1 257 ? -21.020 9.505 4.257 1.00 91.44 257 ARG A C 1
ATOM 1987 O O . ARG A 1 257 ? -22.116 9.680 4.777 1.00 91.44 257 ARG A O 1
ATOM 1994 N N . TRP A 1 258 ? -20.207 8.512 4.622 1.00 90.50 258 TRP A N 1
A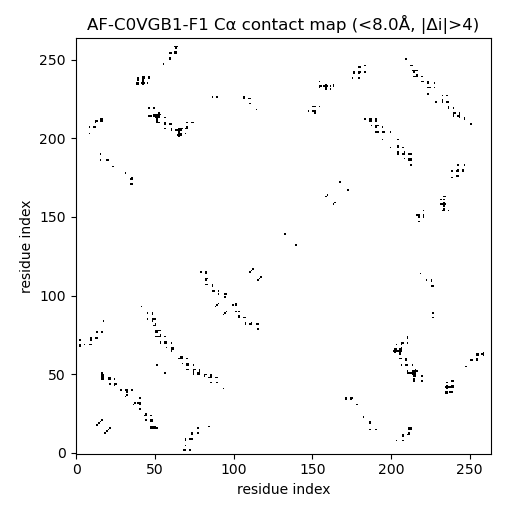TOM 1995 C CA . TRP A 1 258 ? -20.561 7.533 5.661 1.00 90.50 258 TRP A CA 1
ATOM 1996 C C . TRP A 1 258 ? -20.627 8.135 7.069 1.00 90.50 258 TRP A C 1
ATOM 1998 O O . TRP A 1 258 ? -21.436 7.698 7.887 1.00 90.50 258 TRP A O 1
ATOM 2008 N N . SER A 1 259 ? -19.817 9.159 7.351 1.00 88.81 259 SER A N 1
ATOM 2009 C CA . SER A 1 259 ? -19.895 9.911 8.608 1.00 88.81 259 SER A CA 1
ATOM 2010 C C . SER A 1 259 ? -21.273 10.560 8.796 1.00 88.81 259 SER A C 1
ATOM 2012 O O . SER A 1 259 ? -21.877 10.428 9.862 1.00 88.81 259 SER A O 1
ATOM 2014 N N . LYS A 1 260 ? -21.809 11.170 7.727 1.00 84.25 260 LYS A N 1
ATOM 2015 C CA . LYS A 1 260 ? -23.120 11.839 7.720 1.00 84.25 260 LYS A CA 1
ATOM 2016 C C . LYS A 1 260 ? -24.294 10.863 7.813 1.00 84.25 260 LYS A C 1
ATOM 2018 O O . LYS A 1 260 ? -25.202 11.096 8.594 1.00 84.25 260 LYS A O 1
ATOM 2023 N N . SER A 1 261 ? -24.244 9.732 7.105 1.00 74.38 261 SER A N 1
ATOM 2024 C CA . SER A 1 261 ? -25.316 8.720 7.143 1.00 74.38 261 SER A CA 1
ATOM 2025 C C . SER A 1 261 ? -25.438 7.972 8.478 1.00 74.38 261 SER A C 1
ATOM 2027 O O . SER A 1 261 ? -26.298 7.119 8.615 1.00 74.38 261 SER A O 1
ATOM 2029 N N . THR A 1 262 ? -24.518 8.200 9.419 1.00 58.78 262 THR A N 1
ATOM 2030 C CA . THR A 1 262 ? -24.543 7.605 10.768 1.00 58.78 262 THR A CA 1
ATOM 2031 C C . THR A 1 262 ? -24.968 8.644 11.821 1.00 58.78 262 THR A C 1
ATOM 2033 O O . THR A 1 262 ? -24.688 8.473 13.007 1.00 58.78 262 THR A O 1
ATOM 2036 N N . GLN A 1 263 ? -25.498 9.795 11.396 1.00 48.19 263 GLN A N 1
ATOM 2037 C CA . GLN A 1 263 ? -26.100 10.821 12.260 1.00 48.19 263 GLN A CA 1
ATOM 2038 C C . GLN A 1 263 ? -27.629 10.900 12.104 1.00 48.19 263 GLN A C 1
ATOM 2040 O O . GLN A 1 263 ? -28.263 11.561 12.921 1.00 48.19 263 GLN A O 1
ATOM 2045 N N . GLU A 1 264 ? -28.190 10.215 11.105 1.00 34.94 264 GLU A N 1
ATOM 2046 C CA . GLU A 1 264 ? -29.626 9.940 10.939 1.00 34.94 264 GLU A CA 1
ATOM 2047 C C . GLU A 1 264 ? -29.941 8.529 11.449 1.00 34.94 264 GLU A C 1
ATOM 2049 O O . GLU A 1 264 ? -31.029 8.351 12.036 1.00 34.94 264 GLU A O 1
#

Solvent-accessible surface area (backbone atoms only — not comparable to full-atom values): 13588 Å² total; per-residue (Å²): 124,72,82,69,74,45,50,70,56,41,51,49,31,47,41,33,31,71,41,50,34,37,49,53,39,60,70,40,40,87,62,41,32,80,62,52,34,66,60,40,34,50,6,43,40,50,41,23,38,32,26,26,32,52,68,65,20,30,52,42,14,49,54,38,64,18,37,39,70,58,24,50,50,40,19,50,52,35,40,61,53,25,55,57,48,27,49,52,52,43,37,64,78,58,49,64,80,49,96,65,86,76,54,57,67,59,42,37,51,50,44,37,58,67,53,48,47,58,48,51,51,50,59,70,46,33,83,74,49,46,75,57,48,72,77,39,54,69,59,55,49,51,52,54,53,48,52,45,49,51,54,53,47,52,52,49,51,53,15,54,75,71,40,42,75,81,74,49,50,73,66,40,51,50,52,50,52,50,53,43,50,50,53,47,49,53,46,41,52,47,32,59,49,52,37,56,77,73,65,52,55,74,32,52,32,41,16,36,29,42,41,33,55,39,52,28,54,78,64,40,53,63,47,46,61,60,73,40,67,96,49,71,56,35,45,36,46,45,42,35,54,54,38,46,53,51,47,53,55,54,48,50,55,51,23,54,53,48,36,55,70,72,76,115

Foldseek 3Di:
DVLVVVVVLLVLLLCLQAPVLLVLLVVCCVPLCVLQPLLLSLLSNLQSLFFFDLPQLLVLLVLLVADSSNLNSSRVVRNVVSLLRSLVSCVVPPCVPPPPPQDSVVLSVVSCVVPVVVVVVCVVCCVVCVVVCVVPVPVVVCVVVVLLVVLVCVLQVLLVVVVVVVVADPSSVVVLLVSLVVSLVVQLVCLQVVCVVVVDDPNSSSSSNSNSSGGDLSSSSVSLCSNVPPHSSSSSSVSNVSSRVVSSVVSVVVSNVSSVVVVD

pLDDT: mean 87.82, std 10.52, range [34.94, 97.19]

Mean predicted aligned error: 5.67 Å